Protein AF-A0ABD0L5C9-F1 (afdb_monomer_lite)

Sequence (330 aa):
MARDDFDLFWTTHLHTADSSSQSSDAMVLYWHSVKEETANYPWTRREATLRQHALAAVARDIMTQVRVATRKATLAVTVLQNVSPCSECAAELIKALNLAKEKKVKLEVSVAFVALHKIRRPSCVQRGHPCAGDVFLNESNDNALALRSLSEEGVKVMTFNPTLWQFFHTFVGMGLPSAFPNSFLSGKYSGAACQPRMVEDSLMANELRAILTGVQITSSSISPDPDTYTVEWRPPTLSKKKVSEYRVIYKKVTLKNKDSEDRLWRIHQTVSSTPFKLSVPGEMTSRRLEELERDSFYDLTVEALLGGGVVCSARKIFKTDDKGIKRSRT

Structure (mmCIF, N/CA/C/O backbone):
data_AF-A0ABD0L5C9-F1
#
_entry.id   AF-A0ABD0L5C9-F1
#
loop_
_atom_site.group_PDB
_atom_site.id
_atom_site.type_symbol
_atom_site.label_atom_id
_atom_site.label_alt_id
_atom_site.label_comp_id
_atom_site.label_asym_id
_atom_site.label_entity_id
_atom_site.label_seq_id
_atom_site.pdbx_PDB_ins_code
_atom_site.Cartn_x
_atom_site.Cartn_y
_atom_site.Cartn_z
_atom_site.occupancy
_atom_site.B_iso_or_equiv
_atom_site.auth_seq_id
_atom_site.auth_comp_id
_atom_site.auth_asym_id
_atom_site.auth_atom_id
_atom_site.pdbx_PDB_model_num
ATOM 1 N N . MET A 1 1 ? -10.079 -21.514 -5.444 1.00 37.38 1 MET A N 1
ATOM 2 C CA . MET A 1 1 ? -9.720 -22.447 -4.356 1.00 37.38 1 MET A CA 1
ATOM 3 C C . MET A 1 1 ? -9.902 -21.815 -2.978 1.00 37.38 1 MET A C 1
ATOM 5 O O . MET A 1 1 ? -10.919 -22.106 -2.378 1.00 37.38 1 MET A O 1
ATOM 9 N N . ALA A 1 2 ? -9.060 -20.893 -2.484 1.00 39.44 2 ALA A N 1
ATOM 10 C CA . ALA A 1 2 ? -9.279 -20.298 -1.145 1.00 39.44 2 ALA A CA 1
ATOM 11 C C . ALA A 1 2 ? -10.547 -19.415 -1.005 1.00 39.44 2 ALA A C 1
ATOM 13 O O . ALA A 1 2 ? -11.086 -19.301 0.095 1.00 39.44 2 ALA A O 1
ATOM 14 N N . ARG A 1 3 ? -11.016 -18.808 -2.109 1.00 40.88 3 ARG A N 1
ATOM 15 C CA . ARG A 1 3 ? -12.254 -18.002 -2.174 1.00 40.88 3 ARG A CA 1
ATOM 16 C C . ARG A 1 3 ? -13.501 -18.879 -1.987 1.00 40.88 3 ARG A C 1
ATOM 18 O O . ARG A 1 3 ? -14.346 -18.546 -1.172 1.00 40.88 3 ARG A O 1
ATOM 25 N N . ASP A 1 4 ? -13.526 -20.048 -2.627 1.00 41.53 4 ASP A N 1
ATOM 26 C CA . ASP A 1 4 ? -14.675 -20.966 -2.630 1.00 41.53 4 ASP A CA 1
ATOM 27 C C . ASP A 1 4 ? -14.930 -21.595 -1.248 1.00 41.53 4 ASP A C 1
ATOM 29 O O . ASP A 1 4 ? -16.073 -21.716 -0.821 1.00 41.53 4 ASP A O 1
ATOM 33 N N . ASP A 1 5 ? -13.871 -21.943 -0.506 1.00 43.69 5 ASP A N 1
ATOM 34 C CA . ASP A 1 5 ? -13.987 -22.483 0.860 1.00 43.69 5 ASP A CA 1
ATOM 35 C C . ASP A 1 5 ? -14.485 -21.435 1.871 1.00 43.69 5 ASP A C 1
ATOM 37 O O . ASP A 1 5 ? -15.218 -21.762 2.807 1.00 43.69 5 ASP A O 1
ATOM 41 N N . PHE A 1 6 ? -14.078 -20.174 1.696 1.00 46.12 6 PHE A N 1
ATOM 42 C CA . PHE A 1 6 ? -14.520 -19.071 2.547 1.00 46.12 6 PHE A CA 1
ATOM 43 C C . PHE A 1 6 ? -15.959 -18.669 2.223 1.00 46.12 6 PHE A C 1
ATOM 45 O O . PHE A 1 6 ? -16.760 -18.516 3.141 1.00 46.12 6 PHE A O 1
ATOM 52 N N . ASP A 1 7 ? -16.301 -18.581 0.935 1.00 46.47 7 ASP A N 1
ATOM 53 C CA . ASP A 1 7 ? -17.663 -18.319 0.470 1.00 46.47 7 ASP A CA 1
ATOM 54 C C . ASP A 1 7 ? -18.613 -19.439 0.930 1.00 46.47 7 ASP A C 1
ATOM 56 O O . ASP A 1 7 ? -19.716 -19.151 1.393 1.00 46.47 7 ASP A O 1
ATOM 60 N N . LEU A 1 8 ? -18.176 -20.706 0.922 1.00 44.16 8 LEU A N 1
ATOM 61 C CA . LEU A 1 8 ? -18.945 -21.830 1.464 1.00 44.16 8 LEU A CA 1
ATOM 62 C C . LEU A 1 8 ? -19.154 -21.713 2.980 1.00 44.16 8 LEU A C 1
ATOM 64 O O . LEU A 1 8 ? -20.285 -21.835 3.439 1.00 44.16 8 LEU A O 1
ATOM 68 N N . PHE A 1 9 ? -18.106 -21.454 3.774 1.00 44.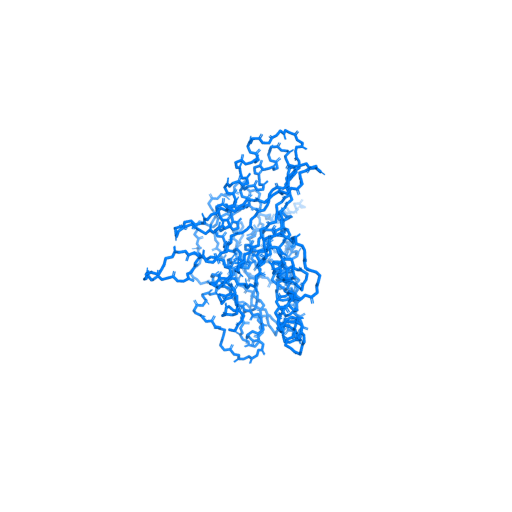44 9 PHE A N 1
ATOM 69 C CA . PHE A 1 9 ? -18.248 -21.250 5.225 1.00 44.44 9 PHE A CA 1
ATOM 70 C C . PHE A 1 9 ? -19.186 -20.073 5.536 1.00 44.44 9 PHE A C 1
ATOM 72 O O . PHE A 1 9 ? -20.069 -20.175 6.385 1.00 44.44 9 PHE A O 1
ATOM 79 N N . TRP A 1 10 ? -19.027 -18.971 4.806 1.00 46.22 10 TRP A N 1
ATOM 80 C CA . TRP A 1 10 ? -19.805 -17.752 4.981 1.00 46.22 10 TRP A CA 1
ATOM 81 C C . TRP A 1 10 ? -21.285 -17.948 4.629 1.00 46.22 10 TRP A C 1
ATOM 83 O O . TRP A 1 10 ? -22.165 -17.572 5.400 1.00 46.22 10 TRP A O 1
ATOM 93 N N . THR A 1 11 ? -21.577 -18.595 3.501 1.00 41.47 11 THR A N 1
ATOM 94 C CA . THR A 1 11 ? -22.956 -18.897 3.077 1.00 41.47 11 THR A CA 1
ATOM 95 C C . THR A 1 11 ? -23.655 -19.895 3.999 1.00 41.47 11 THR A C 1
ATOM 97 O O . THR A 1 11 ? -24.863 -19.791 4.189 1.00 41.47 11 THR A O 1
ATOM 100 N N . THR A 1 12 ? -22.916 -20.827 4.610 1.00 36.88 12 THR A N 1
ATOM 101 C CA . THR A 1 12 ? -23.498 -21.900 5.436 1.00 36.88 12 THR A CA 1
ATOM 102 C C . THR A 1 12 ? -23.611 -21.570 6.926 1.00 36.88 12 THR A C 1
ATOM 104 O O . THR A 1 12 ? -24.532 -22.058 7.569 1.00 36.88 12 THR A O 1
ATOM 107 N N . HIS A 1 13 ? -22.708 -20.765 7.497 1.00 34.81 13 HIS A N 1
ATOM 108 C CA . HIS A 1 13 ? -22.648 -20.537 8.954 1.00 34.81 13 HIS A CA 1
ATOM 109 C C . HIS A 1 13 ? -23.082 -19.124 9.373 1.00 34.81 13 HIS A C 1
ATOM 111 O O . HIS A 1 13 ? -23.268 -18.870 10.560 1.00 34.81 13 HIS A O 1
ATOM 117 N N . LEU A 1 14 ? -23.254 -18.198 8.421 1.00 40.50 14 LEU A N 1
ATOM 118 C CA . LEU A 1 14 ? -23.583 -16.794 8.701 1.00 40.50 14 LEU A CA 1
ATOM 119 C C . LEU A 1 14 ? -24.882 -16.288 8.065 1.00 40.50 14 LEU A C 1
ATOM 121 O O . LEU A 1 14 ? -25.116 -15.083 8.144 1.00 40.50 14 LEU A O 1
ATOM 125 N N . HIS A 1 15 ? -25.697 -17.182 7.477 1.00 33.88 15 HIS A N 1
ATOM 126 C CA . HIS A 1 15 ? -27.007 -16.940 6.844 1.00 33.88 15 HIS A CA 1
ATOM 127 C C . HIS A 1 15 ? -27.405 -15.456 6.739 1.00 33.88 15 HIS A C 1
ATOM 129 O O . HIS A 1 15 ? -27.913 -14.852 7.683 1.00 33.88 15 HIS A O 1
ATOM 135 N N . THR A 1 16 ? -27.216 -14.878 5.554 1.00 35.56 16 THR A N 1
ATOM 136 C CA . THR A 1 16 ? -27.989 -13.707 5.136 1.00 35.56 16 THR A CA 1
ATOM 137 C C . THR A 1 16 ? -29.170 -14.232 4.332 1.00 35.56 16 THR A C 1
ATOM 139 O O . THR A 1 16 ? -29.002 -14.944 3.342 1.00 35.56 16 THR A O 1
ATOM 142 N N . ALA A 1 17 ? -30.381 -13.972 4.814 1.00 31.28 17 ALA A N 1
ATOM 143 C CA . ALA A 1 17 ? -31.574 -14.132 4.003 1.00 31.28 17 ALA A CA 1
ATOM 144 C C . ALA A 1 17 ? -31.495 -13.104 2.865 1.00 31.28 17 ALA A C 1
ATOM 146 O O . ALA A 1 17 ? -31.531 -11.907 3.118 1.00 31.28 17 ALA A O 1
ATOM 147 N N . ASP A 1 18 ? -31.233 -13.550 1.643 1.00 32.25 18 ASP A N 1
ATOM 148 C CA . ASP A 1 18 ? -32.276 -13.595 0.620 1.00 32.25 18 ASP A CA 1
ATOM 149 C C . ASP A 1 18 ? -31.714 -14.135 -0.694 1.00 32.25 18 ASP A C 1
ATOM 151 O O . ASP A 1 18 ? -30.805 -13.598 -1.329 1.00 32.25 18 ASP A O 1
ATOM 155 N N . SER A 1 19 ? -32.310 -15.242 -1.114 1.00 41.81 19 SER A N 1
ATOM 156 C CA . SER A 1 19 ? -32.213 -15.778 -2.454 1.00 41.81 19 SER A CA 1
ATOM 157 C C . SER A 1 19 ? -32.994 -14.881 -3.412 1.00 41.81 19 SER A C 1
ATOM 159 O O . SER A 1 19 ? -34.209 -15.011 -3.522 1.00 41.81 19 SER A O 1
ATOM 161 N N . SER A 1 20 ? -32.318 -13.991 -4.135 1.00 32.84 20 SER A N 1
ATOM 162 C CA . SER A 1 20 ? -32.610 -13.747 -5.556 1.00 32.84 20 SER A CA 1
ATOM 163 C C . SER A 1 20 ? -31.652 -12.725 -6.173 1.00 32.84 20 SER A C 1
ATOM 165 O O . SER A 1 20 ? -31.544 -11.584 -5.749 1.00 32.84 20 SER A O 1
ATOM 167 N N . SER A 1 21 ? -31.006 -13.162 -7.256 1.00 35.22 21 SER A N 1
ATOM 168 C CA . SER A 1 21 ? -30.403 -12.351 -8.324 1.00 35.22 21 SER A CA 1
ATOM 169 C C . SER A 1 21 ? -29.282 -11.341 -7.992 1.00 35.22 21 SER A C 1
ATOM 171 O O . SER A 1 21 ? -29.515 -10.227 -7.550 1.00 35.22 21 SER A O 1
ATOM 173 N N . GLN A 1 22 ? -28.088 -11.712 -8.474 1.00 34.69 22 GLN A N 1
ATOM 174 C CA . GLN A 1 22 ? -27.035 -10.871 -9.071 1.00 34.69 22 GLN A CA 1
ATOM 175 C C . GLN A 1 22 ? -26.028 -10.105 -8.171 1.00 34.69 22 GLN A C 1
ATOM 177 O O . GLN A 1 22 ? -26.326 -9.153 -7.460 1.00 34.69 22 GLN A O 1
ATOM 182 N N . SER A 1 23 ? -24.762 -10.479 -8.413 1.00 33.22 23 SER A N 1
ATOM 183 C CA . SER A 1 23 ? -23.457 -9.925 -8.003 1.00 33.22 23 SER A CA 1
ATOM 184 C C . SER A 1 23 ? -22.941 -10.280 -6.596 1.00 33.22 23 SER A C 1
ATOM 186 O O . SER A 1 23 ? -23.399 -9.802 -5.566 1.00 33.22 23 SER A O 1
ATOM 188 N N . SER A 1 24 ? -21.926 -11.146 -6.583 1.00 35.78 24 SER A N 1
ATOM 189 C CA . SER A 1 24 ? -21.308 -11.815 -5.432 1.00 35.78 24 SER A CA 1
ATOM 190 C C . SER A 1 24 ? -20.102 -11.066 -4.838 1.00 35.78 24 SER A C 1
ATOM 192 O O . SER A 1 24 ? -19.141 -11.708 -4.415 1.00 35.78 24 SER A O 1
ATOM 194 N N . ASP A 1 25 ? -20.077 -9.731 -4.867 1.00 36.62 25 ASP A N 1
ATOM 195 C CA . ASP A 1 25 ? -18.808 -8.990 -4.719 1.00 36.62 25 ASP A CA 1
ATOM 196 C C . ASP A 1 25 ? -18.645 -8.126 -3.459 1.00 36.62 25 ASP A C 1
ATOM 198 O O . ASP A 1 25 ? -17.674 -7.380 -3.351 1.00 36.62 25 ASP A O 1
ATOM 202 N N . ALA A 1 26 ? -19.496 -8.260 -2.440 1.00 36.78 26 ALA A N 1
ATOM 203 C CA . ALA A 1 26 ? -19.261 -7.534 -1.191 1.00 36.78 26 ALA A CA 1
ATOM 204 C C . ALA A 1 26 ? -19.795 -8.252 0.049 1.00 36.78 26 ALA A C 1
ATOM 206 O O . ALA A 1 26 ? -20.871 -7.939 0.544 1.00 36.78 26 ALA A O 1
ATOM 207 N N . MET A 1 27 ? -18.998 -9.149 0.625 1.00 43.38 27 MET A N 1
ATOM 208 C CA . MET A 1 27 ? -19.151 -9.516 2.033 1.00 43.38 27 MET A CA 1
ATOM 209 C C . MET A 1 27 ? -17.784 -9.767 2.648 1.00 43.38 27 MET A C 1
ATOM 211 O O . MET A 1 27 ? -17.137 -10.717 2.235 1.00 43.38 27 MET A O 1
ATOM 215 N N . VAL A 1 28 ? -17.357 -8.920 3.598 1.00 44.88 28 VAL A N 1
ATOM 216 C CA . VAL A 1 28 ? -16.961 -9.327 4.967 1.00 44.88 28 VAL A CA 1
ATOM 217 C C . VAL A 1 28 ? -17.087 -8.143 5.911 1.00 44.88 28 VAL A C 1
ATOM 219 O O . VAL A 1 28 ? -16.934 -6.986 5.518 1.00 44.88 28 VAL A O 1
ATOM 222 N N . LEU A 1 29 ? -17.400 -8.468 7.164 1.00 54.47 29 LEU A N 1
ATOM 223 C CA . LEU A 1 29 ? -17.960 -7.536 8.097 1.00 54.47 29 LEU A CA 1
ATOM 224 C C . LEU A 1 29 ? -17.673 -7.859 9.569 1.00 54.47 29 LEU A C 1
ATOM 226 O O . LEU A 1 29 ? -18.553 -8.352 10.263 1.00 54.47 29 LEU A O 1
ATOM 230 N N . TYR A 1 30 ? -16.483 -7.535 10.076 1.00 53.16 30 TYR A N 1
ATOM 231 C CA . TYR A 1 30 ? -16.254 -7.497 11.526 1.00 53.16 30 TYR A CA 1
ATOM 232 C C . TYR A 1 30 ? -15.251 -6.408 11.889 1.00 53.16 30 TYR A C 1
ATOM 234 O O . TYR A 1 30 ? -14.125 -6.414 11.389 1.00 53.16 30 TYR A O 1
ATOM 242 N N . TRP A 1 31 ? -15.654 -5.497 12.777 1.00 51.22 31 TRP A N 1
ATOM 243 C CA . TRP A 1 31 ? -14.739 -4.599 13.472 1.00 51.22 31 TRP A CA 1
ATOM 244 C C . TRP A 1 31 ? -15.115 -4.503 14.954 1.00 51.22 31 TRP A C 1
ATOM 246 O O . TRP A 1 31 ? -16.290 -4.563 15.317 1.00 51.22 31 TRP A O 1
ATOM 256 N N . HIS A 1 32 ? -14.115 -4.387 15.822 1.00 46.59 32 HIS A N 1
ATOM 257 C CA . HIS A 1 32 ? -14.316 -4.046 17.232 1.00 46.59 32 HIS A CA 1
ATOM 258 C C . HIS A 1 32 ? -13.703 -2.683 17.509 1.00 46.59 32 HIS A C 1
ATOM 260 O O . HIS A 1 32 ? -12.728 -2.328 16.865 1.00 46.59 32 HIS A O 1
ATOM 266 N N . SER A 1 33 ? -14.227 -1.935 18.473 1.00 40.94 33 SER A N 1
ATOM 267 C CA . SER A 1 33 ? -13.503 -0.823 19.090 1.00 40.94 33 SER A CA 1
ATOM 268 C C . SER A 1 33 ? -13.475 -1.088 20.583 1.00 40.94 33 SER A C 1
ATOM 270 O O . SER A 1 33 ? -14.513 -0.989 21.235 1.00 40.94 33 SER A O 1
ATOM 272 N N . VAL A 1 34 ? -12.319 -1.460 21.132 1.00 43.72 34 VAL A N 1
ATOM 273 C CA . VAL A 1 34 ? -12.190 -1.551 22.590 1.00 43.72 34 VAL A CA 1
ATOM 274 C C . VAL A 1 34 ? -12.091 -0.130 23.121 1.00 43.72 34 VAL A C 1
ATOM 276 O O . VAL A 1 34 ? -11.178 0.614 22.755 1.00 43.72 34 VAL A O 1
ATOM 279 N N . LYS A 1 35 ? -13.052 0.231 23.968 1.00 44.16 35 LYS A N 1
ATOM 280 C CA . LYS A 1 35 ? -12.966 1.361 24.882 1.00 44.16 35 LYS A CA 1
ATOM 281 C C . LYS A 1 35 ? -12.870 0.736 26.276 1.00 44.16 35 LYS A C 1
ATOM 283 O O . LYS A 1 35 ? -13.792 0.033 26.668 1.00 44.16 35 LYS A O 1
ATOM 288 N N . GLU A 1 36 ? -11.750 0.975 26.954 1.00 39.81 36 GLU A N 1
ATOM 289 C CA . GLU A 1 36 ? -11.445 0.545 28.333 1.00 39.81 36 GLU A CA 1
ATOM 290 C C . GLU A 1 36 ? -11.205 -0.956 28.599 1.00 39.81 36 GLU A C 1
ATOM 292 O O . GLU A 1 36 ? -11.800 -1.846 27.998 1.00 39.81 36 GLU A O 1
ATOM 297 N N . GLU A 1 37 ? -10.311 -1.206 29.565 1.00 39.47 37 GLU A N 1
ATOM 298 C CA . GLU A 1 37 ? -9.825 -2.507 30.062 1.00 39.47 37 GLU A CA 1
ATOM 299 C C . GLU A 1 37 ? -10.902 -3.371 30.761 1.00 39.47 37 GLU A C 1
ATOM 301 O O . GLU A 1 37 ? -10.593 -4.447 31.265 1.00 39.47 37 GLU A O 1
ATOM 306 N N . THR A 1 38 ? -12.166 -2.936 30.801 1.00 36.81 38 THR A N 1
ATOM 307 C CA . THR A 1 38 ? -13.230 -3.545 31.626 1.00 36.81 38 THR A CA 1
ATOM 308 C C . THR A 1 38 ? -14.479 -3.995 30.855 1.00 36.81 38 THR A C 1
ATOM 310 O O . THR A 1 38 ? -15.406 -4.540 31.456 1.00 36.81 38 THR A O 1
ATOM 313 N N . ALA A 1 39 ? -14.544 -3.816 29.531 1.00 38.00 39 ALA A N 1
ATOM 314 C CA . ALA A 1 39 ? -15.713 -4.223 28.747 1.00 38.00 39 ALA A CA 1
ATOM 315 C C . ALA A 1 39 ? -15.693 -5.733 28.433 1.00 38.00 39 ALA A C 1
ATOM 317 O O . ALA A 1 39 ? -14.951 -6.194 27.568 1.00 38.00 39 ALA A O 1
ATOM 318 N N . ASN A 1 40 ? -16.559 -6.496 29.109 1.00 36.56 40 ASN A N 1
ATOM 319 C CA . ASN A 1 40 ? -16.567 -7.961 29.040 1.00 36.56 40 ASN A CA 1
ATOM 320 C C . ASN A 1 40 ? -16.962 -8.568 27.678 1.00 36.56 40 ASN A C 1
ATOM 322 O O . ASN A 1 40 ? -16.650 -9.733 27.484 1.00 36.56 40 ASN A O 1
ATOM 326 N N . TYR A 1 41 ? -17.552 -7.832 26.720 1.00 41.44 41 TYR A N 1
ATOM 327 C CA . TYR A 1 41 ? -17.699 -8.274 25.312 1.00 41.44 41 TYR A CA 1
ATOM 328 C C . TYR A 1 41 ? -17.845 -7.071 24.331 1.00 41.44 41 TYR A C 1
ATOM 330 O O . TYR A 1 41 ? -18.913 -6.464 24.290 1.00 41.44 41 TYR A O 1
ATOM 338 N N . PRO A 1 42 ? -16.815 -6.707 23.524 1.00 46.06 42 PRO A N 1
ATOM 339 C CA . PRO A 1 42 ? -16.720 -5.392 22.849 1.00 46.06 42 PRO A CA 1
ATOM 340 C C . PRO A 1 42 ? -16.992 -5.351 21.317 1.00 46.06 42 PRO A C 1
ATOM 342 O O . PRO A 1 42 ? -16.385 -4.547 20.603 1.00 46.06 42 PRO A O 1
ATOM 345 N N . TRP A 1 43 ? -17.853 -6.205 20.755 1.00 46.66 43 TRP A N 1
ATOM 346 C CA . TRP A 1 43 ? -17.959 -6.377 19.288 1.00 46.66 43 TRP A CA 1
ATOM 347 C C . TRP A 1 43 ? -19.235 -5.751 18.706 1.00 46.66 43 TRP A C 1
ATOM 349 O O . TRP A 1 43 ? -20.319 -5.961 19.241 1.00 46.66 43 TRP A O 1
ATOM 359 N N . THR A 1 44 ? -19.136 -5.022 17.583 1.00 47.75 44 THR A N 1
ATOM 360 C CA . THR A 1 44 ? -20.307 -4.480 16.859 1.00 47.75 44 THR A CA 1
ATOM 361 C C . THR A 1 44 ? -20.350 -5.028 15.427 1.00 47.75 44 THR A C 1
ATOM 363 O O . THR A 1 44 ? -19.425 -4.811 14.647 1.00 47.75 44 THR A O 1
ATOM 366 N N . ARG A 1 45 ? -21.433 -5.726 15.054 1.00 49.25 45 ARG A N 1
ATOM 367 C CA . ARG A 1 45 ? -21.708 -6.154 13.666 1.00 49.25 45 ARG A CA 1
ATOM 368 C C . ARG A 1 45 ? -22.498 -5.047 12.949 1.00 49.25 45 ARG A C 1
ATOM 370 O O . ARG A 1 45 ? -23.520 -4.596 13.451 1.00 49.25 45 ARG A O 1
ATOM 377 N N . ARG A 1 46 ? -22.025 -4.595 11.787 1.00 53.00 46 ARG A N 1
ATOM 378 C CA . ARG A 1 46 ? -22.606 -3.523 10.947 1.00 53.00 46 ARG A CA 1
ATOM 379 C C . ARG A 1 46 ? -22.596 -3.878 9.464 1.00 53.00 46 ARG A C 1
ATOM 381 O O . ARG A 1 46 ? -21.534 -3.769 8.879 1.00 53.00 46 ARG A O 1
ATOM 388 N N . GLU A 1 47 ? -23.714 -4.274 8.862 1.00 50.12 47 GLU A N 1
ATOM 389 C CA . GLU A 1 47 ? -23.749 -4.698 7.450 1.00 50.12 47 GLU A CA 1
ATOM 390 C C . GLU A 1 47 ? -23.420 -3.556 6.476 1.00 50.12 47 GLU A C 1
ATOM 392 O O . GLU A 1 47 ? -23.888 -2.427 6.625 1.00 50.12 47 GLU A O 1
ATOM 397 N N . ALA A 1 48 ? -22.560 -3.838 5.495 1.00 51.22 48 ALA A N 1
ATOM 398 C CA . ALA A 1 48 ? -22.197 -2.891 4.457 1.00 51.22 48 ALA A CA 1
ATOM 399 C C . ALA A 1 48 ? -23.298 -2.907 3.397 1.00 51.22 48 ALA A C 1
ATOM 401 O O . ALA A 1 48 ? -23.730 -3.969 2.956 1.00 51.22 48 ALA A O 1
ATOM 402 N N . THR A 1 49 ? -23.763 -1.730 2.988 1.00 54.44 49 THR A N 1
ATOM 403 C CA . THR A 1 49 ? -24.718 -1.642 1.878 1.00 54.44 49 THR A CA 1
ATOM 404 C C . THR A 1 49 ? -24.028 -2.019 0.568 1.00 54.44 49 THR A C 1
ATOM 406 O O . THR A 1 49 ? -22.844 -1.736 0.395 1.00 54.44 49 THR A O 1
ATOM 409 N N . LEU A 1 50 ? -24.777 -2.569 -0.395 1.00 53.19 50 LEU A N 1
ATOM 410 C CA . LEU A 1 50 ? -24.284 -2.955 -1.733 1.00 53.19 50 LEU A CA 1
ATOM 411 C C . LEU A 1 50 ? -23.505 -1.846 -2.472 1.00 53.19 50 LEU A C 1
ATOM 413 O O . LEU A 1 50 ? -22.776 -2.123 -3.417 1.00 53.19 50 LEU A O 1
ATOM 417 N N . ARG A 1 51 ? -23.659 -0.580 -2.063 1.00 54.19 51 ARG A N 1
ATOM 418 C CA . ARG A 1 51 ? -23.017 0.589 -2.684 1.00 54.19 51 ARG A CA 1
ATOM 419 C C . ARG A 1 51 ? -21.740 1.053 -1.982 1.00 54.19 51 ARG A C 1
ATOM 421 O O . ARG A 1 51 ? -21.162 2.051 -2.405 1.00 54.19 51 ARG A O 1
ATOM 428 N N . GLN A 1 52 ? -21.330 0.426 -0.880 1.00 66.06 52 GLN A N 1
ATOM 429 C CA . GLN A 1 52 ? -20.212 0.900 -0.064 1.00 66.06 52 GLN A CA 1
ATOM 430 C C . GLN A 1 52 ? -19.326 -0.261 0.378 1.00 66.06 52 GLN A C 1
ATOM 432 O O . GLN A 1 52 ? -19.785 -1.205 1.012 1.00 66.06 52 GLN A O 1
ATOM 437 N N . HIS A 1 53 ? -18.024 -0.156 0.107 1.00 77.88 53 HIS A N 1
ATOM 438 C CA . HIS A 1 53 ? -17.049 -1.112 0.622 1.00 77.88 53 HIS A CA 1
ATOM 439 C C . HIS A 1 53 ? -17.037 -1.110 2.161 1.00 77.88 53 HIS A C 1
ATOM 441 O O . HIS A 1 53 ? -17.066 -0.051 2.797 1.00 77.88 53 HIS A O 1
ATOM 447 N N . ALA A 1 54 ? -16.939 -2.298 2.764 1.00 77.75 54 ALA A N 1
ATOM 448 C CA . ALA A 1 54 ? -17.052 -2.473 4.212 1.00 77.75 54 ALA A CA 1
ATOM 449 C C . ALA A 1 54 ? -16.018 -1.656 5.001 1.00 77.75 54 ALA A C 1
ATOM 451 O O . ALA A 1 54 ? -16.374 -0.968 5.957 1.00 77.75 54 ALA A O 1
ATOM 452 N N . LEU A 1 55 ? -14.751 -1.640 4.572 1.00 83.62 55 LEU A N 1
ATOM 453 C CA . LEU A 1 55 ? -13.713 -0.881 5.276 1.00 83.62 55 LEU A CA 1
ATOM 454 C C . LEU A 1 55 ? -13.963 0.635 5.247 1.00 83.62 55 LEU A C 1
ATOM 456 O O . LEU A 1 55 ? -13.687 1.315 6.231 1.00 83.62 55 LEU A O 1
ATOM 460 N N . ALA A 1 56 ? -14.529 1.171 4.164 1.00 85.31 56 ALA A N 1
ATOM 461 C CA . ALA A 1 56 ? -14.895 2.585 4.094 1.00 85.31 56 ALA A CA 1
ATOM 462 C C . ALA A 1 56 ? -16.061 2.931 5.043 1.00 85.31 56 ALA A C 1
ATOM 464 O O . ALA A 1 56 ? -16.161 4.056 5.536 1.00 85.31 56 ALA A O 1
ATOM 465 N N . ALA A 1 57 ? -16.960 1.981 5.322 1.00 81.81 57 ALA A N 1
ATOM 466 C CA . ALA A 1 57 ? -17.959 2.133 6.380 1.00 81.81 57 ALA A CA 1
ATOM 467 C C . ALA A 1 57 ? -17.307 2.112 7.771 1.00 81.81 57 ALA A C 1
ATOM 469 O O . ALA A 1 57 ? -17.527 3.036 8.551 1.00 81.81 57 ALA A O 1
ATOM 470 N N . VAL A 1 58 ? -16.416 1.149 8.033 1.00 82.75 58 VAL A N 1
ATOM 471 C CA . VAL A 1 58 ? -15.654 1.074 9.293 1.00 82.75 58 VAL A CA 1
ATOM 472 C C . VAL A 1 58 ? -14.867 2.361 9.546 1.00 82.75 58 VAL A C 1
ATOM 474 O O . VAL A 1 58 ? -14.921 2.909 10.640 1.00 82.75 58 VAL A O 1
ATOM 477 N N . ALA A 1 59 ? -14.188 2.905 8.535 1.00 87.25 59 ALA A N 1
ATOM 478 C CA . ALA A 1 59 ? -13.455 4.162 8.655 1.00 87.25 59 ALA A CA 1
ATOM 479 C C . ALA A 1 59 ? -14.357 5.332 9.093 1.00 87.25 59 ALA A C 1
ATOM 481 O O . ALA A 1 59 ? -13.963 6.139 9.937 1.00 87.25 59 ALA A O 1
ATOM 482 N N . ARG A 1 60 ? -15.588 5.413 8.570 1.00 85.88 60 ARG A N 1
ATOM 483 C CA . ARG A 1 60 ? -16.575 6.432 8.968 1.00 85.88 60 ARG A CA 1
ATOM 484 C C . ARG A 1 60 ? -17.077 6.245 10.395 1.00 85.88 60 ARG A C 1
ATOM 486 O O . ARG A 1 60 ? -17.243 7.237 11.113 1.00 85.88 60 ARG A O 1
ATOM 493 N N . ASP A 1 61 ? -17.249 5.006 10.829 1.00 82.44 61 ASP A N 1
ATOM 494 C CA . ASP A 1 61 ? -17.609 4.714 12.213 1.00 82.44 61 ASP A CA 1
ATOM 495 C C . ASP A 1 61 ? -16.463 5.068 13.169 1.00 82.44 61 ASP A C 1
ATOM 497 O O . ASP A 1 61 ? -16.696 5.755 14.164 1.00 82.44 61 ASP A O 1
ATOM 501 N N . ILE A 1 62 ? -15.216 4.714 12.833 1.00 86.00 62 ILE A N 1
ATOM 502 C CA . ILE A 1 62 ? -14.022 5.132 13.586 1.00 86.00 62 ILE A CA 1
ATOM 503 C C . ILE A 1 62 ? -13.972 6.657 13.681 1.00 86.00 62 ILE A C 1
ATOM 505 O O . ILE A 1 62 ? -13.793 7.189 14.772 1.00 86.00 62 ILE A O 1
ATOM 509 N N . MET A 1 63 ? -14.184 7.378 12.573 1.00 88.62 63 MET A N 1
ATOM 510 C CA . MET A 1 63 ? -14.240 8.845 12.597 1.00 88.62 63 MET A CA 1
ATOM 511 C C . MET A 1 63 ? -15.300 9.360 13.573 1.00 88.62 63 MET A C 1
ATOM 513 O O . MET A 1 63 ? -15.051 10.319 14.301 1.00 88.62 63 MET A O 1
ATOM 517 N N . THR A 1 64 ? -16.469 8.725 13.619 1.00 86.50 64 THR A N 1
ATOM 518 C CA . THR A 1 64 ? -17.538 9.090 14.556 1.00 86.50 64 THR A CA 1
ATOM 519 C C . THR A 1 64 ? -17.120 8.833 16.003 1.00 86.50 64 THR A C 1
ATOM 521 O O . THR A 1 64 ? -17.257 9.731 16.832 1.00 86.50 64 THR A O 1
ATOM 524 N N . GLN A 1 65 ? -16.524 7.672 16.295 1.00 83.12 65 GLN A N 1
ATOM 525 C CA . GLN A 1 65 ? -16.008 7.335 17.627 1.00 83.12 65 GLN A CA 1
ATOM 526 C C . GLN A 1 65 ? -14.906 8.298 18.079 1.00 83.12 65 GLN A C 1
ATOM 528 O O . GLN A 1 65 ? -14.926 8.782 19.206 1.00 83.12 65 GLN A O 1
ATOM 533 N N . VAL A 1 66 ? -13.983 8.653 17.185 1.00 84.62 66 VAL A N 1
ATOM 534 C CA . VAL A 1 66 ? -12.920 9.629 17.451 1.00 84.62 66 VAL A CA 1
ATOM 535 C C . VAL A 1 66 ? -13.489 11.020 17.749 1.00 84.62 66 VAL A C 1
ATOM 537 O O . VAL A 1 66 ? -12.962 11.715 18.614 1.00 84.62 66 VAL A O 1
ATOM 540 N N . ARG A 1 67 ? -14.570 11.443 17.074 1.00 88.00 67 ARG A N 1
ATOM 541 C CA . ARG A 1 67 ? -15.208 12.751 17.329 1.00 88.00 67 ARG A CA 1
ATOM 542 C C . ARG A 1 67 ? -15.818 12.851 18.722 1.00 88.00 67 ARG A C 1
ATOM 544 O O . ARG A 1 67 ? -15.765 13.929 19.307 1.00 88.00 67 ARG A O 1
ATOM 551 N N . VAL A 1 68 ? -16.406 11.762 19.216 1.00 83.81 68 VAL A N 1
ATOM 552 C CA . VAL A 1 68 ? -17.070 11.717 20.531 1.00 83.81 68 VAL A CA 1
ATOM 553 C C . VAL A 1 68 ? -16.138 11.257 21.655 1.00 83.81 68 VAL A C 1
ATOM 555 O O . VAL A 1 68 ? -16.492 11.347 22.830 1.00 83.81 68 VAL A O 1
ATOM 558 N N . ALA A 1 69 ? -14.948 10.755 21.321 1.00 79.31 69 ALA A N 1
ATOM 559 C CA . ALA A 1 69 ? -13.945 10.362 22.296 1.00 79.31 69 ALA A CA 1
ATOM 560 C C . ALA A 1 69 ? -13.386 11.582 23.044 1.00 79.31 69 ALA A C 1
ATOM 562 O O . ALA A 1 69 ? -13.134 12.647 22.477 1.00 79.31 69 ALA A O 1
ATOM 563 N N . THR A 1 70 ? -13.158 11.413 24.344 1.00 75.50 70 THR A N 1
ATOM 564 C CA . THR A 1 70 ? -12.488 12.413 25.174 1.00 75.50 70 THR A CA 1
ATOM 565 C C . THR A 1 70 ? -10.991 12.454 24.853 1.00 75.50 70 THR A C 1
ATOM 567 O O . THR A 1 70 ? -10.396 11.472 24.398 1.00 75.50 70 THR A O 1
ATOM 570 N N . ARG A 1 71 ? -10.347 13.608 25.089 1.00 68.75 71 ARG A N 1
ATOM 571 C CA . ARG A 1 71 ? -8.888 13.741 24.932 1.00 68.75 71 ARG A CA 1
ATOM 572 C C . ARG A 1 71 ? -8.189 12.680 25.793 1.00 68.75 71 ARG A C 1
ATOM 574 O O . ARG A 1 71 ? -8.528 12.555 26.965 1.00 68.75 71 ARG A O 1
ATOM 581 N N . LYS A 1 72 ? -7.185 11.992 25.229 1.00 70.81 72 LYS A N 1
ATOM 582 C CA . LYS A 1 72 ? -6.434 10.864 25.830 1.00 70.81 72 LYS A CA 1
ATOM 583 C C . LYS A 1 72 ? -7.138 9.497 25.836 1.00 70.81 72 LYS A C 1
ATOM 585 O O . LYS A 1 72 ? -6.580 8.558 26.395 1.00 70.81 72 LYS A O 1
ATOM 590 N N . ALA A 1 73 ? -8.305 9.347 25.208 1.00 76.50 73 ALA A N 1
ATOM 591 C CA . ALA A 1 73 ? -8.879 8.019 24.999 1.00 76.50 73 ALA A CA 1
ATOM 592 C C . ALA A 1 73 ? -7.969 7.156 24.104 1.00 76.50 73 ALA A C 1
ATOM 594 O O . ALA A 1 73 ? -7.361 7.663 23.154 1.00 76.50 73 ALA A O 1
ATOM 595 N N . THR A 1 74 ? -7.921 5.855 24.394 1.00 81.81 74 THR A N 1
ATOM 596 C CA . THR A 1 74 ? -7.323 4.843 23.518 1.00 81.81 74 THR A CA 1
ATOM 597 C C . THR A 1 74 ? -8.437 4.038 22.864 1.00 81.81 74 THR A C 1
ATOM 599 O O . THR A 1 74 ? -9.336 3.560 23.552 1.00 81.81 74 THR A O 1
ATOM 602 N N . LEU A 1 75 ? -8.387 3.912 21.541 1.00 82.00 75 LEU A N 1
ATOM 603 C CA . LEU A 1 75 ? -9.304 3.120 20.732 1.00 82.00 75 LEU A CA 1
ATOM 604 C C . LEU A 1 75 ? -8.497 2.044 20.013 1.00 82.00 75 LEU A C 1
ATOM 606 O O . LEU A 1 75 ? -7.619 2.370 19.217 1.00 82.00 75 LEU A O 1
ATOM 610 N N . ALA A 1 76 ? -8.805 0.776 20.272 1.00 82.75 76 ALA A N 1
ATOM 611 C CA . ALA A 1 76 ? -8.187 -0.347 19.572 1.00 82.75 76 ALA A CA 1
ATOM 612 C C . ALA A 1 76 ? -9.198 -1.010 18.636 1.00 82.75 76 ALA A C 1
ATOM 614 O O . ALA A 1 76 ? -10.253 -1.464 19.087 1.00 82.75 76 ALA A O 1
ATOM 615 N N . VAL A 1 77 ? -8.866 -1.065 17.346 1.00 82.69 77 VAL A N 1
ATOM 616 C CA . VAL A 1 77 ? -9.729 -1.562 16.279 1.00 82.69 77 VAL A CA 1
ATOM 617 C C . VAL A 1 77 ? -9.066 -2.679 15.496 1.00 82.69 77 VAL A C 1
ATOM 619 O O . VAL A 1 77 ? -8.043 -2.453 14.864 1.00 82.69 77 VAL A O 1
ATOM 622 N N . THR A 1 78 ? -9.676 -3.864 15.455 1.00 82.69 78 THR A N 1
ATOM 623 C CA . THR A 1 78 ? -9.291 -4.916 14.497 1.00 82.69 78 THR A CA 1
ATOM 624 C C . THR A 1 78 ? -10.405 -5.134 13.498 1.00 82.69 78 THR A C 1
ATOM 626 O O . THR A 1 78 ? -11.547 -5.368 13.889 1.00 82.69 78 THR A O 1
ATOM 629 N N . VAL A 1 79 ? -10.055 -5.089 12.217 1.00 83.19 79 VAL A N 1
ATOM 630 C CA . VAL A 1 79 ? -10.937 -5.366 11.087 1.00 83.19 79 VAL A CA 1
ATOM 631 C C . VAL A 1 79 ? -10.540 -6.696 10.467 1.00 83.19 79 VAL A C 1
ATOM 633 O O . VAL A 1 79 ? -9.379 -6.883 10.104 1.00 83.19 79 VAL A O 1
ATOM 636 N N . LEU A 1 80 ? -11.499 -7.604 10.317 1.00 82.25 80 LEU A N 1
ATOM 637 C CA . LEU A 1 80 ? -11.319 -8.865 9.597 1.00 82.25 80 LEU A CA 1
ATOM 638 C C . LEU A 1 80 ? -12.106 -8.785 8.288 1.00 82.25 80 LEU A C 1
ATOM 640 O O . LEU A 1 80 ? -13.291 -8.460 8.325 1.00 82.25 80 LEU A O 1
ATOM 644 N N . GLN A 1 81 ? -11.469 -9.056 7.145 1.00 78.75 81 GLN A N 1
ATOM 645 C CA . GLN A 1 81 ? -12.120 -9.012 5.829 1.00 78.75 81 GLN A CA 1
ATOM 646 C C . GLN A 1 81 ? -11.650 -10.113 4.860 1.00 78.75 81 GLN A C 1
ATOM 648 O O . GLN A 1 81 ? -10.608 -10.720 5.066 1.00 78.75 81 GLN A O 1
ATOM 653 N N . ASN A 1 82 ? -12.412 -10.414 3.801 1.00 75.62 82 ASN A N 1
ATOM 654 C CA . ASN A 1 82 ? -12.028 -11.458 2.832 1.00 75.62 82 ASN A CA 1
ATOM 655 C C . ASN A 1 82 ? -10.860 -10.964 1.980 1.00 75.62 82 ASN A C 1
ATOM 657 O O . ASN A 1 82 ? -9.830 -11.623 1.872 1.00 75.62 82 ASN A O 1
ATOM 661 N N . VAL A 1 83 ? -10.978 -9.752 1.447 1.00 83.25 83 VAL A N 1
ATOM 662 C CA . VAL A 1 83 ? -9.975 -9.167 0.561 1.00 83.25 83 VAL A CA 1
ATOM 663 C C . VAL A 1 83 ? -9.313 -7.947 1.192 1.00 83.25 83 VAL A C 1
ATOM 665 O O . VAL A 1 83 ? -9.918 -7.252 2.005 1.00 83.25 83 VAL A O 1
ATOM 668 N N . SER A 1 84 ? -8.060 -7.687 0.830 1.00 87.94 84 SER A N 1
ATOM 669 C CA . SER A 1 84 ? -7.323 -6.517 1.299 1.00 87.94 84 SER A CA 1
ATOM 670 C C . SER A 1 84 ? -8.020 -5.203 0.906 1.00 87.94 84 SER A C 1
ATOM 672 O O . SER A 1 84 ? -8.707 -5.164 -0.114 1.00 87.94 84 SER A O 1
ATOM 674 N N . PRO A 1 85 ? -7.819 -4.107 1.660 1.00 89.31 85 PRO A N 1
ATOM 675 C CA . PRO A 1 85 ? -8.332 -2.789 1.289 1.00 89.31 85 PRO A CA 1
ATOM 676 C C . PRO A 1 85 ? -7.946 -2.403 -0.144 1.00 89.31 85 PRO A C 1
ATOM 678 O O . PRO A 1 85 ? -6.783 -2.559 -0.521 1.00 89.31 85 PRO A O 1
ATOM 681 N N . CYS A 1 86 ? -8.888 -1.854 -0.914 1.00 87.31 86 CYS A N 1
ATOM 682 C CA . CYS A 1 86 ? -8.543 -1.114 -2.129 1.00 87.31 86 CYS A CA 1
ATOM 683 C C . CYS A 1 86 ? -8.007 0.288 -1.785 1.00 87.31 86 CYS A C 1
ATOM 685 O O . CYS A 1 86 ? -8.114 0.744 -0.639 1.00 87.31 86 CYS A O 1
ATOM 687 N N . SER A 1 87 ? -7.472 0.991 -2.784 1.00 85.75 87 SER A N 1
ATOM 688 C CA . SER A 1 87 ? -6.926 2.347 -2.633 1.00 85.75 87 SER A CA 1
ATOM 689 C C . SER A 1 87 ? -7.908 3.354 -2.028 1.00 85.75 87 SER A C 1
ATOM 691 O O . SER A 1 87 ? -7.543 4.100 -1.118 1.00 85.75 87 SER A O 1
ATOM 693 N N . GLU A 1 88 ? -9.173 3.329 -2.445 1.00 87.19 88 GLU A N 1
ATOM 694 C CA . GLU A 1 88 ? -10.215 4.212 -1.909 1.00 87.19 88 GLU A CA 1
ATOM 695 C C . GLU A 1 88 ? -10.525 3.916 -0.435 1.00 87.19 88 GLU A C 1
ATOM 697 O O . GLU A 1 88 ? -10.621 4.827 0.388 1.00 87.19 88 GLU A O 1
ATOM 702 N N . CYS A 1 89 ? -10.622 2.632 -0.071 1.00 89.12 89 CYS A N 1
ATOM 703 C CA . CYS A 1 89 ? -10.868 2.223 1.313 1.00 89.12 89 CYS A CA 1
ATOM 704 C C . CYS A 1 89 ? -9.713 2.608 2.236 1.00 89.12 89 CYS A C 1
ATOM 706 O O . CYS A 1 89 ? -9.937 3.043 3.366 1.00 89.12 89 CYS A O 1
ATOM 708 N N . ALA A 1 90 ? -8.478 2.442 1.760 1.00 91.69 90 ALA A N 1
ATOM 709 C CA . ALA A 1 90 ? -7.293 2.854 2.493 1.00 91.69 90 ALA A CA 1
ATOM 710 C C . ALA A 1 90 ? -7.284 4.370 2.720 1.00 91.69 90 ALA A C 1
ATOM 712 O O . ALA A 1 90 ? -7.052 4.812 3.842 1.00 91.69 90 ALA A O 1
ATOM 713 N N . ALA A 1 91 ? -7.606 5.164 1.692 1.00 89.81 91 ALA A N 1
ATOM 714 C CA . ALA A 1 91 ? -7.682 6.617 1.807 1.00 89.81 91 ALA A CA 1
ATOM 715 C C . ALA A 1 91 ? -8.709 7.067 2.862 1.00 89.81 91 ALA A C 1
ATOM 717 O O . ALA A 1 91 ? -8.419 7.964 3.654 1.00 89.81 91 ALA A O 1
ATOM 718 N N . GLU A 1 92 ? -9.883 6.431 2.923 1.00 91.56 92 GLU A N 1
ATOM 719 C CA . GLU A 1 92 ? -10.877 6.707 3.970 1.00 91.56 92 GLU A CA 1
ATOM 720 C C . GLU A 1 92 ? -10.374 6.347 5.373 1.00 91.56 92 GLU A C 1
ATOM 722 O O . GLU A 1 92 ? -10.532 7.132 6.309 1.00 91.56 92 GLU A O 1
ATOM 727 N N . LEU A 1 93 ? -9.717 5.196 5.536 1.00 93.75 93 LEU A N 1
ATOM 728 C CA . LEU A 1 93 ? -9.151 4.810 6.830 1.00 93.75 93 LEU A CA 1
ATOM 729 C C . LEU A 1 93 ? -8.044 5.779 7.279 1.00 93.75 93 LEU A C 1
ATOM 731 O O . LEU A 1 93 ? -7.996 6.156 8.449 1.00 93.75 93 LEU A O 1
ATOM 735 N N . ILE A 1 94 ? -7.212 6.263 6.354 1.00 94.69 94 ILE A N 1
ATOM 736 C CA . ILE A 1 94 ? -6.184 7.277 6.635 1.00 94.69 94 ILE A CA 1
ATOM 737 C C . ILE A 1 94 ? -6.814 8.593 7.116 1.00 94.69 94 ILE A C 1
ATOM 739 O O . ILE A 1 94 ? -6.295 9.213 8.046 1.00 94.69 94 ILE A O 1
ATOM 743 N N . LYS A 1 95 ? -7.968 9.009 6.571 1.00 94.62 95 LYS A N 1
ATOM 744 C CA . LYS A 1 95 ? -8.706 10.174 7.102 1.00 94.62 95 LYS A CA 1
ATOM 745 C C . LYS A 1 95 ? -9.091 9.974 8.570 1.00 94.62 95 LYS A C 1
ATOM 747 O O . LYS A 1 95 ? -8.946 10.903 9.364 1.00 94.62 95 LYS A O 1
ATOM 752 N N . ALA A 1 96 ? -9.528 8.769 8.943 1.00 92.38 96 ALA A N 1
ATOM 753 C CA . ALA A 1 96 ? -9.860 8.440 10.327 1.00 92.38 96 ALA A CA 1
ATOM 754 C C . ALA A 1 96 ? -8.636 8.503 11.258 1.00 92.38 96 ALA A C 1
ATOM 756 O O . ALA A 1 96 ? -8.723 9.075 12.347 1.00 92.38 96 ALA A O 1
ATOM 757 N N . LEU A 1 97 ? -7.486 7.986 10.810 1.00 94.69 97 LEU A N 1
ATOM 758 C CA . LEU A 1 97 ? -6.216 8.065 11.543 1.00 94.69 97 LEU A CA 1
ATOM 759 C C . LEU A 1 97 ? -5.771 9.518 11.749 1.00 94.69 97 LEU A C 1
ATOM 761 O O . LEU A 1 97 ? -5.411 9.906 12.861 1.00 94.69 97 LEU A O 1
ATOM 765 N N . ASN A 1 98 ? -5.847 10.344 10.704 1.00 94.75 98 ASN A N 1
ATOM 766 C CA . ASN A 1 98 ? -5.479 11.759 10.777 1.00 94.75 98 ASN A CA 1
ATOM 767 C C . ASN A 1 98 ? -6.371 12.536 11.749 1.00 94.75 98 ASN A C 1
ATOM 769 O O . ASN A 1 98 ? -5.865 13.310 12.562 1.00 94.75 98 ASN A O 1
ATOM 773 N N . LEU A 1 99 ? -7.679 12.272 11.736 1.00 94.00 99 LEU A N 1
ATOM 774 C CA . LEU A 1 99 ? -8.607 12.862 12.698 1.00 94.00 99 LEU A CA 1
ATOM 775 C C . LEU A 1 99 ? -8.275 12.449 14.142 1.00 94.00 99 LEU A C 1
ATOM 777 O O . LEU A 1 99 ? -8.347 13.275 15.052 1.00 94.00 99 LEU A O 1
ATOM 781 N N . ALA A 1 100 ? -7.884 11.190 14.371 1.00 91.31 100 ALA A N 1
ATOM 782 C CA . ALA A 1 100 ? -7.476 10.721 15.696 1.00 91.31 100 ALA A CA 1
ATOM 783 C C . ALA A 1 100 ? -6.215 11.438 16.195 1.00 91.31 100 ALA A C 1
ATOM 785 O O . ALA A 1 100 ? -6.183 11.887 17.345 1.00 91.31 100 ALA A O 1
ATOM 786 N N . LYS A 1 101 ? -5.220 11.631 15.317 1.00 93.00 101 LYS A N 1
ATOM 787 C CA . LYS A 1 101 ? -4.011 12.416 15.615 1.00 93.00 101 LYS A CA 1
ATOM 788 C C . LYS A 1 101 ? -4.359 13.860 15.987 1.00 93.00 101 LYS A C 1
ATOM 790 O O . LYS A 1 101 ? -3.904 14.343 17.023 1.00 93.00 101 LYS A O 1
ATOM 795 N N . GLU A 1 102 ? -5.215 14.522 15.205 1.00 92.81 102 GLU A N 1
ATOM 796 C CA . GLU A 1 102 ? -5.684 15.891 15.472 1.00 92.81 102 GLU A CA 1
ATOM 797 C C . GLU A 1 102 ? -6.379 16.000 16.840 1.00 92.81 102 GLU A C 1
ATOM 799 O O . GLU A 1 102 ? -6.103 16.902 17.636 1.00 92.81 102 GLU A O 1
ATOM 804 N N . LYS A 1 103 ? -7.245 15.030 17.159 1.00 91.00 103 LYS A N 1
ATOM 805 C CA . LYS A 1 103 ? -7.981 14.966 18.431 1.00 91.00 103 LYS A CA 1
ATOM 806 C C . LYS A 1 103 ? -7.142 14.456 19.607 1.00 91.00 103 LYS A C 1
ATOM 808 O O . LYS A 1 103 ? -7.642 14.452 20.734 1.00 91.00 103 LYS A O 1
ATOM 813 N N . LYS A 1 104 ? -5.877 14.077 19.382 1.00 91.62 104 LYS A N 1
ATOM 814 C CA . LYS A 1 104 ? -4.988 13.457 20.382 1.00 91.62 104 LYS A CA 1
ATOM 815 C C . LYS A 1 104 ? -5.624 12.216 21.026 1.00 91.62 104 LYS A C 1
ATOM 817 O O . LYS A 1 104 ? -5.544 12.018 22.241 1.00 91.62 104 LYS A O 1
ATOM 822 N N . VAL A 1 105 ? -6.296 11.415 20.203 1.00 88.31 105 VAL A N 1
ATOM 823 C CA . VAL A 1 105 ? -6.851 10.103 20.551 1.00 88.31 105 VAL A CA 1
ATOM 824 C C . VAL A 1 105 ? -5.851 9.051 20.085 1.00 88.31 105 VAL A C 1
ATOM 826 O O . VAL A 1 105 ? -5.419 9.074 18.932 1.00 88.31 105 VAL A O 1
ATOM 829 N N . LYS A 1 106 ? -5.467 8.131 20.972 1.00 90.75 106 LYS A N 1
ATOM 830 C CA . LYS A 1 106 ? -4.583 7.024 20.602 1.00 90.75 106 LYS A CA 1
ATOM 831 C C . LYS A 1 106 ? -5.421 5.989 19.856 1.00 90.75 106 LYS A C 1
ATOM 833 O O . LYS A 1 106 ? -6.237 5.313 20.468 1.00 90.75 106 LYS A O 1
ATOM 838 N N . LEU A 1 107 ? -5.260 5.897 18.542 1.00 90.00 107 LEU A N 1
ATOM 839 C CA . LEU A 1 107 ? -5.997 4.952 17.705 1.00 90.00 107 LEU A CA 1
ATOM 840 C C . LEU A 1 107 ? -5.047 3.859 17.208 1.00 90.00 107 LEU A C 1
ATOM 842 O O . LEU A 1 107 ? -4.104 4.141 16.475 1.00 90.00 107 LEU A O 1
ATOM 846 N N . GLU A 1 108 ? -5.307 2.620 17.609 1.00 91.50 108 GLU A N 1
ATOM 847 C CA . GLU A 1 108 ? -4.566 1.431 17.193 1.00 91.50 108 GLU A CA 1
ATOM 848 C C . GLU A 1 108 ? -5.443 0.628 16.234 1.00 91.50 108 GLU A C 1
ATOM 850 O O . GLU A 1 108 ? -6.505 0.155 16.627 1.00 91.50 108 GLU A O 1
ATOM 855 N N . VAL A 1 109 ? -5.032 0.485 14.971 1.00 91.00 109 VAL A N 1
ATOM 856 C CA . VAL A 1 109 ? -5.823 -0.227 13.955 1.00 91.00 109 VAL A CA 1
ATOM 857 C C . VAL A 1 109 ? -5.058 -1.438 13.441 1.00 91.00 109 VAL A C 1
ATOM 859 O O . VAL A 1 109 ? -3.901 -1.329 13.043 1.00 91.00 109 VAL A O 1
ATOM 862 N N . SER A 1 110 ? -5.723 -2.586 13.398 1.00 91.88 110 SER A N 1
ATOM 863 C CA . SER A 1 110 ? -5.266 -3.812 12.751 1.00 91.88 110 SER A CA 1
ATOM 864 C C . SER A 1 110 ? -6.247 -4.206 11.652 1.00 91.88 110 SER A C 1
ATOM 866 O O . SER A 1 110 ? -7.456 -4.162 11.851 1.00 91.88 110 SER A O 1
ATOM 868 N N . VAL A 1 111 ? -5.745 -4.599 10.487 1.00 91.50 111 VAL A N 1
ATOM 869 C CA . VAL A 1 111 ? -6.564 -5.054 9.359 1.00 91.50 111 VAL A CA 1
ATOM 870 C C . VAL A 1 111 ? -6.031 -6.400 8.893 1.00 91.50 111 VAL A C 1
ATOM 872 O O . VAL A 1 111 ? -4.921 -6.475 8.366 1.00 91.50 111 VAL A O 1
ATOM 875 N N . ALA A 1 112 ? -6.826 -7.452 9.077 1.00 89.88 112 ALA A N 1
ATOM 876 C CA . ALA A 1 112 ? -6.514 -8.798 8.624 1.00 89.88 112 ALA A CA 1
ATOM 877 C C . ALA A 1 112 ? -7.366 -9.189 7.412 1.00 89.88 112 ALA A C 1
ATOM 879 O O . ALA A 1 112 ? -8.577 -8.953 7.402 1.00 89.88 112 ALA A O 1
ATOM 880 N N . PHE A 1 113 ? -6.748 -9.816 6.410 1.00 87.31 113 PHE A N 1
ATOM 881 C CA . PHE A 1 113 ? -7.461 -10.314 5.231 1.00 87.31 113 PHE A CA 1
ATOM 882 C C . PHE A 1 113 ? -7.000 -11.681 4.732 1.00 87.31 113 PHE A C 1
ATOM 884 O O . PHE A 1 113 ? -5.866 -12.103 4.966 1.00 87.31 113 PHE A O 1
ATOM 891 N N . VAL A 1 114 ? -7.898 -12.381 4.041 1.00 78.38 114 VAL A N 1
ATOM 892 C CA . VAL A 1 114 ? -7.668 -13.735 3.512 1.00 78.38 114 VAL A CA 1
ATOM 893 C C . VAL A 1 114 ? -6.977 -13.695 2.147 1.00 78.38 114 VAL A C 1
ATOM 895 O O . VAL A 1 114 ? -6.151 -14.550 1.834 1.00 78.38 114 VAL A O 1
ATOM 898 N N . ALA A 1 115 ? -7.277 -12.685 1.335 1.00 80.38 115 ALA A N 1
ATOM 899 C CA . ALA A 1 115 ? -6.772 -12.544 -0.021 1.00 80.38 115 ALA A CA 1
ATOM 900 C C . ALA A 1 115 ? -6.358 -11.100 -0.337 1.00 80.38 115 ALA A C 1
ATOM 902 O O . ALA A 1 115 ? -6.853 -10.141 0.245 1.00 80.38 115 ALA A O 1
ATOM 903 N N . LEU A 1 116 ? -5.451 -10.938 -1.300 1.00 82.62 116 LEU A N 1
ATOM 904 C CA . LEU A 1 116 ? -5.075 -9.630 -1.836 1.00 82.62 116 LEU A CA 1
ATOM 905 C C . LEU A 1 116 ? -6.086 -9.196 -2.909 1.00 82.62 116 LEU A C 1
ATOM 907 O O . LEU A 1 116 ? -6.324 -9.934 -3.867 1.00 82.62 116 LEU A O 1
ATOM 911 N N . HIS A 1 117 ? -6.672 -8.010 -2.752 1.00 83.38 117 HIS A N 1
ATOM 912 C CA . HIS A 1 117 ? -7.640 -7.441 -3.688 1.00 83.38 117 HIS A CA 1
ATOM 913 C C . HIS A 1 117 ? -6.938 -6.861 -4.913 1.00 83.38 117 HIS A C 1
ATOM 915 O O . HIS A 1 117 ? -6.222 -5.870 -4.797 1.00 83.38 117 HIS A O 1
ATOM 921 N N . LYS A 1 118 ? -7.164 -7.467 -6.086 1.00 78.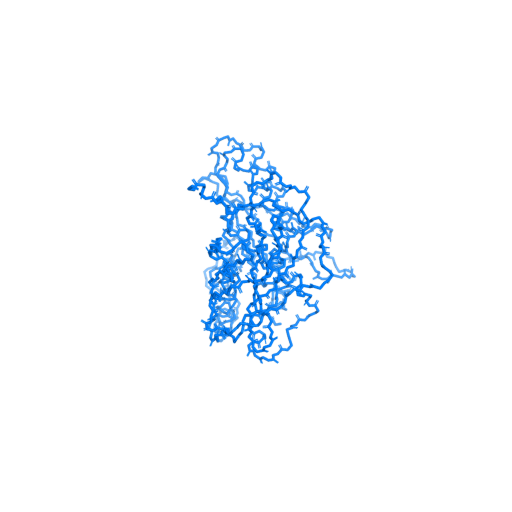88 118 LYS A N 1
ATOM 922 C CA . LYS A 1 118 ? -6.680 -6.974 -7.388 1.00 78.88 118 LYS A CA 1
ATOM 923 C C . LYS A 1 118 ? -5.200 -6.554 -7.385 1.00 78.88 118 LYS A C 1
ATOM 925 O O . LYS A 1 118 ? -4.834 -5.554 -7.988 1.00 78.88 118 LYS A O 1
ATOM 930 N N . ILE A 1 119 ? -4.345 -7.321 -6.706 1.00 75.06 119 ILE A N 1
ATOM 931 C CA . ILE A 1 119 ? -2.884 -7.159 -6.728 1.00 75.06 119 ILE A CA 1
ATOM 932 C C . ILE A 1 119 ? -2.288 -8.360 -7.461 1.00 75.06 119 ILE A C 1
ATOM 934 O O . ILE A 1 119 ? -2.566 -9.512 -7.113 1.00 75.06 119 ILE A O 1
ATOM 938 N N . ARG A 1 120 ? -1.449 -8.105 -8.470 1.00 69.75 120 ARG A N 1
ATOM 939 C CA . ARG A 1 120 ? -0.697 -9.156 -9.165 1.00 69.75 120 ARG A CA 1
ATOM 940 C C . ARG A 1 120 ? 0.316 -9.772 -8.206 1.00 69.75 120 ARG A C 1
ATOM 942 O O . ARG A 1 120 ? 1.170 -9.083 -7.655 1.00 69.75 120 ARG A O 1
ATOM 949 N N . ARG A 1 121 ? 0.223 -11.086 -8.007 1.00 65.81 121 ARG A N 1
ATOM 950 C CA . ARG A 1 121 ? 1.082 -11.806 -7.064 1.00 65.81 121 ARG A CA 1
ATOM 951 C C . ARG A 1 121 ? 2.440 -12.108 -7.700 1.00 65.81 121 ARG A C 1
ATOM 953 O O . ARG A 1 121 ? 2.481 -12.691 -8.782 1.00 65.81 121 ARG A O 1
ATOM 960 N N . PRO A 1 122 ? 3.567 -11.851 -7.020 1.00 55.88 122 PRO A N 1
ATOM 961 C CA . PRO A 1 122 ? 4.865 -12.313 -7.503 1.00 55.88 122 PRO A CA 1
ATOM 962 C C . PRO A 1 122 ? 4.889 -13.831 -7.752 1.00 55.88 122 PRO A C 1
ATOM 964 O O . PRO A 1 122 ? 5.561 -14.291 -8.668 1.00 55.88 122 PRO A O 1
ATOM 967 N N . SER A 1 123 ? 4.122 -14.620 -6.991 1.00 55.62 123 SER A N 1
ATOM 968 C CA . SER A 1 123 ? 4.049 -16.076 -7.151 1.00 55.62 123 SER A CA 1
ATOM 969 C C . SER A 1 123 ? 3.403 -16.542 -8.465 1.00 55.62 123 SER A C 1
ATOM 971 O O . SER A 1 123 ? 3.856 -17.549 -9.009 1.00 55.62 123 SER A O 1
ATOM 973 N N . CYS A 1 124 ? 2.403 -15.833 -9.016 1.00 61.47 124 CYS A N 1
ATOM 974 C CA . CYS A 1 124 ? 1.824 -16.194 -10.321 1.00 61.47 124 CYS A CA 1
ATOM 975 C C . CYS A 1 124 ? 2.838 -15.958 -11.443 1.00 61.47 124 CYS A C 1
ATOM 977 O O . CYS A 1 124 ? 3.081 -16.858 -12.247 1.00 61.47 124 CYS A O 1
ATOM 979 N N . VAL A 1 125 ? 3.540 -14.820 -11.393 1.00 57.97 125 VAL A N 1
ATOM 980 C CA . VAL A 1 125 ? 4.658 -14.507 -12.297 1.00 57.97 125 VAL A CA 1
ATOM 981 C C . VAL A 1 125 ? 5.770 -15.557 -12.176 1.00 57.97 125 V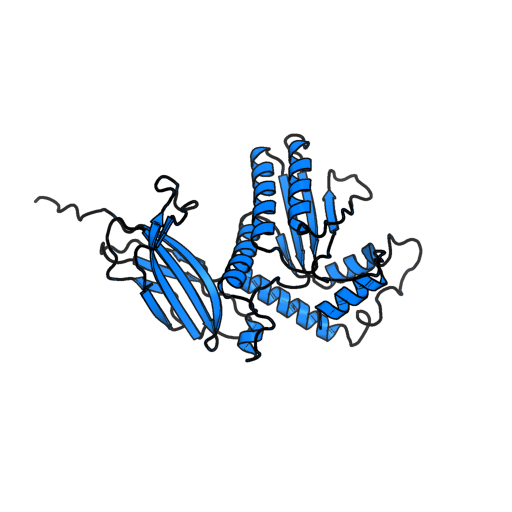AL A C 1
ATOM 983 O O . VAL A 1 125 ? 6.271 -16.068 -13.173 1.00 57.97 125 VAL A O 1
ATOM 986 N N . GLN A 1 126 ? 6.125 -15.958 -10.950 1.00 55.81 126 GLN A N 1
ATOM 987 C CA . GLN A 1 126 ? 7.166 -16.960 -10.707 1.00 55.81 126 GLN A CA 1
ATOM 988 C C . GLN A 1 126 ? 6.839 -18.345 -11.264 1.00 55.81 126 GLN A C 1
ATOM 990 O O . GLN A 1 126 ? 7.776 -19.059 -11.632 1.00 55.81 126 GLN A O 1
ATOM 995 N N . ARG A 1 127 ? 5.562 -18.734 -11.277 1.00 60.34 127 ARG A N 1
ATOM 996 C CA . ARG A 1 127 ? 5.104 -20.056 -11.725 1.00 60.34 127 ARG A CA 1
ATOM 997 C C . ARG A 1 127 ? 4.784 -20.108 -13.222 1.00 60.34 127 ARG A C 1
ATOM 999 O O . ARG A 1 127 ? 4.399 -21.165 -13.698 1.00 60.34 127 ARG A O 1
ATOM 1006 N N . GLY A 1 128 ? 4.927 -18.996 -13.950 1.00 54.75 128 GLY A N 1
ATOM 1007 C CA . GLY A 1 128 ? 4.573 -18.928 -15.371 1.00 54.75 128 GLY A CA 1
ATOM 1008 C C . GLY A 1 128 ? 3.075 -19.110 -15.634 1.00 54.75 128 GLY A C 1
ATOM 1009 O O . GLY A 1 128 ? 2.680 -19.358 -16.768 1.00 54.75 128 GLY A O 1
ATOM 1010 N N . HIS A 1 129 ? 2.237 -19.001 -14.599 1.00 55.78 129 HIS A N 1
ATOM 1011 C CA . HIS A 1 129 ? 0.792 -19.071 -14.754 1.00 55.78 129 HIS A CA 1
ATOM 1012 C C . HIS A 1 129 ? 0.239 -17.674 -15.043 1.00 55.78 129 HIS A C 1
ATOM 1014 O O . HIS A 1 129 ? 0.662 -16.715 -14.387 1.00 55.78 129 HIS A O 1
ATOM 1020 N N . PRO A 1 130 ? -0.728 -17.542 -15.971 1.00 56.25 130 PRO A N 1
ATOM 1021 C CA . PRO A 1 130 ? -1.444 -16.289 -16.146 1.00 56.25 130 PRO A CA 1
ATOM 1022 C C . PRO A 1 130 ? -2.058 -15.904 -14.798 1.00 56.25 130 PRO A C 1
ATOM 1024 O O . PRO A 1 130 ? -2.783 -16.685 -14.179 1.00 56.25 130 PRO A O 1
ATOM 1027 N N . CYS A 1 131 ? -1.692 -14.727 -14.294 1.00 59.47 131 CYS A N 1
ATOM 1028 C CA . CYS A 1 131 ? -2.276 -14.210 -13.066 1.00 59.47 131 CYS A CA 1
ATOM 1029 C C . CYS A 1 131 ? -3.793 -14.107 -13.273 1.00 59.47 131 CYS A C 1
ATOM 1031 O O . CYS A 1 131 ? -4.237 -13.550 -14.273 1.00 59.47 131 CYS A O 1
ATOM 1033 N N . ALA A 1 132 ? -4.576 -14.697 -12.369 1.00 48.25 132 ALA A N 1
ATOM 1034 C CA . ALA A 1 132 ? -6.023 -14.757 -12.526 1.00 48.25 132 ALA A CA 1
ATOM 1035 C C . ALA A 1 132 ? -6.637 -13.343 -12.534 1.00 48.25 132 ALA A C 1
ATOM 1037 O O . ALA A 1 132 ? -6.450 -12.586 -11.580 1.00 48.25 132 ALA A O 1
ATOM 1038 N N . GLY A 1 133 ? -7.393 -13.035 -13.593 1.00 57.59 133 GLY A N 1
ATOM 1039 C CA . GLY A 1 133 ? -8.184 -11.813 -13.761 1.00 57.59 133 GLY A CA 1
ATOM 1040 C C . GLY A 1 133 ? -7.506 -10.706 -14.577 1.00 57.59 133 GLY A C 1
ATOM 1041 O O . GLY A 1 133 ? -6.281 -10.572 -14.580 1.00 57.59 133 GLY A O 1
ATOM 1042 N N . ASP A 1 134 ? -8.331 -9.870 -15.215 1.00 56.16 134 ASP A N 1
ATOM 1043 C CA . ASP A 1 134 ? -7.940 -8.641 -15.921 1.00 56.16 134 ASP A CA 1
ATOM 1044 C C . ASP A 1 134 ? -7.506 -7.549 -14.930 1.00 56.16 134 ASP A C 1
ATOM 1046 O O . ASP A 1 134 ? -8.106 -6.483 -14.811 1.00 56.16 134 ASP A O 1
ATOM 1050 N N . VAL A 1 135 ? -6.464 -7.823 -14.146 1.00 60.75 135 VAL A N 1
ATOM 1051 C CA . VAL A 1 135 ? -5.891 -6.830 -13.240 1.00 60.75 135 VAL A CA 1
ATOM 1052 C C . VAL A 1 135 ? -5.010 -5.900 -14.063 1.00 60.75 135 VAL A C 1
ATOM 1054 O O . VAL A 1 135 ? -3.903 -6.276 -14.484 1.00 60.75 135 VAL A O 1
ATOM 1057 N N . PHE A 1 136 ? -5.489 -4.676 -14.277 1.00 61.59 136 PHE A N 1
ATOM 1058 C CA . PHE A 1 136 ? -4.695 -3.606 -14.868 1.00 61.59 136 PHE A CA 1
ATOM 1059 C C . PHE A 1 136 ? -3.491 -3.287 -13.971 1.00 61.59 136 PHE A C 1
ATOM 1061 O O . PHE A 1 136 ? -3.585 -3.293 -12.743 1.00 61.59 136 PHE A O 1
ATOM 1068 N N . LEU A 1 137 ? -2.339 -2.994 -14.585 1.00 61.22 137 LEU A N 1
ATOM 1069 C CA . LEU A 1 137 ? -1.095 -2.709 -13.856 1.00 61.22 137 LEU A CA 1
ATOM 1070 C C . LEU A 1 137 ? -1.271 -1.554 -12.857 1.00 61.22 137 LEU A C 1
ATOM 1072 O O . LEU A 1 137 ? -0.799 -1.641 -11.727 1.00 61.22 137 LEU A O 1
ATOM 1076 N N . ASN A 1 138 ? -1.988 -0.507 -13.270 1.00 57.50 138 ASN A N 1
ATOM 1077 C CA . ASN A 1 138 ? -2.259 0.659 -12.434 1.00 57.50 138 ASN A CA 1
ATOM 1078 C C . ASN A 1 138 ? -3.054 0.273 -11.183 1.00 57.50 138 ASN A C 1
ATOM 1080 O O . ASN A 1 138 ? -2.634 0.598 -10.084 1.00 57.50 138 ASN A O 1
ATOM 1084 N N . GLU A 1 139 ? -4.118 -0.515 -11.332 1.00 63.44 139 GLU A N 1
ATOM 1085 C CA . GLU A 1 139 ? -4.952 -0.945 -10.206 1.00 63.44 139 GLU A CA 1
ATOM 1086 C C . GLU A 1 139 ? -4.182 -1.835 -9.216 1.00 63.44 139 GLU A C 1
ATOM 1088 O O . GLU A 1 139 ? -4.272 -1.651 -8.001 1.00 63.44 139 GLU A O 1
ATOM 1093 N N . SER A 1 140 ? -3.346 -2.748 -9.726 1.00 74.44 140 SER A N 1
ATOM 1094 C CA . SER A 1 140 ? -2.442 -3.545 -8.887 1.00 74.44 140 SER A CA 1
ATOM 1095 C C . SER A 1 140 ? -1.472 -2.674 -8.096 1.00 74.44 140 SER A C 1
ATOM 1097 O O . SER A 1 140 ? -1.224 -2.938 -6.919 1.00 74.44 140 SER A O 1
ATOM 1099 N N . ASN A 1 141 ? -0.898 -1.661 -8.744 1.00 71.12 141 ASN A N 1
ATOM 1100 C CA . ASN A 1 141 ? 0.049 -0.757 -8.109 1.00 71.12 141 ASN A CA 1
ATOM 1101 C C . ASN A 1 141 ? -0.645 0.128 -7.073 1.00 71.12 141 ASN A C 1
ATOM 1103 O O . ASN A 1 141 ? -0.138 0.253 -5.963 1.00 71.12 141 ASN A O 1
ATOM 1107 N N . ASP A 1 142 ? -1.815 0.677 -7.391 1.00 75.69 142 ASP A N 1
ATOM 1108 C CA . ASP A 1 142 ? -2.576 1.547 -6.497 1.00 75.69 142 ASP A CA 1
ATOM 1109 C C . ASP A 1 142 ? -2.992 0.805 -5.222 1.00 75.69 142 ASP A C 1
ATOM 111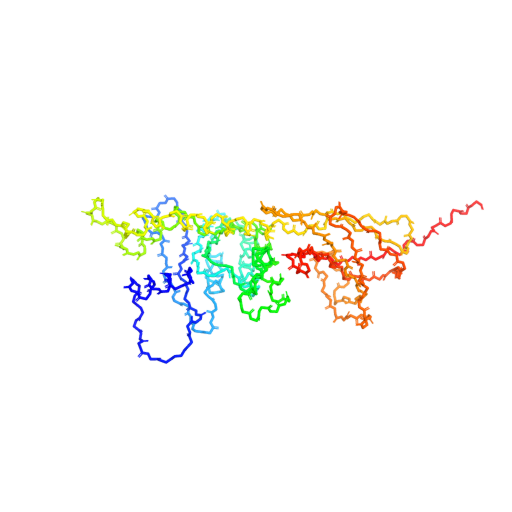1 O O . ASP A 1 142 ? -2.813 1.323 -4.120 1.00 75.69 142 ASP A O 1
ATOM 1115 N N . ASN A 1 143 ? -3.462 -0.440 -5.341 1.00 84.62 143 ASN A N 1
ATOM 1116 C CA . ASN A 1 143 ? -3.826 -1.260 -4.183 1.00 84.62 143 ASN A CA 1
ATOM 1117 C C . ASN A 1 143 ? -2.598 -1.695 -3.362 1.00 84.62 143 ASN A C 1
ATOM 1119 O O . ASN A 1 143 ? -2.648 -1.713 -2.132 1.00 84.62 143 ASN A O 1
ATOM 1123 N N . ALA A 1 144 ? -1.469 -2.002 -4.009 1.00 83.44 144 ALA A N 1
ATOM 1124 C CA . ALA A 1 144 ? -0.226 -2.313 -3.303 1.00 83.44 144 ALA A CA 1
ATOM 1125 C C . ALA A 1 144 ? 0.333 -1.092 -2.550 1.00 83.44 144 ALA A C 1
ATOM 1127 O O . ALA A 1 144 ? 0.754 -1.216 -1.398 1.00 83.44 144 ALA A O 1
ATOM 1128 N N . LEU A 1 145 ? 0.312 0.089 -3.176 1.00 80.81 145 LEU A N 1
ATOM 1129 C CA . LEU A 1 145 ? 0.708 1.353 -2.554 1.00 80.81 145 LEU A CA 1
ATOM 1130 C C . LEU A 1 145 ? -0.217 1.707 -1.391 1.00 80.81 145 LEU A C 1
ATOM 1132 O O . LEU A 1 145 ? 0.266 2.084 -0.330 1.00 80.81 145 LEU A O 1
ATOM 1136 N N . ALA A 1 146 ? -1.522 1.502 -1.543 1.00 86.06 146 ALA A N 1
ATOM 1137 C CA . ALA A 1 146 ? -2.496 1.724 -0.484 1.00 86.06 146 ALA A CA 1
ATOM 1138 C C . ALA A 1 146 ? -2.208 0.892 0.776 1.00 86.06 146 ALA A C 1
ATOM 1140 O O . ALA A 1 146 ? -2.263 1.415 1.890 1.00 86.06 146 ALA A O 1
ATOM 1141 N N . LEU A 1 147 ? -1.843 -0.385 0.612 1.00 90.88 147 LEU A N 1
ATOM 1142 C CA . LEU A 1 147 ? -1.425 -1.240 1.727 1.00 90.88 147 LEU A CA 1
ATOM 1143 C C . LEU A 1 147 ? -0.157 -0.727 2.420 1.00 90.88 147 LEU A C 1
ATOM 1145 O O . LEU A 1 147 ? -0.081 -0.767 3.649 1.00 90.88 147 LEU A O 1
ATOM 1149 N N . ARG A 1 148 ? 0.819 -0.226 1.651 1.00 86.94 148 ARG A N 1
ATOM 1150 C CA . ARG A 1 148 ? 2.025 0.404 2.214 1.00 86.94 148 ARG A CA 1
ATOM 1151 C C . ARG A 1 148 ? 1.674 1.656 3.000 1.00 86.94 148 ARG A C 1
ATOM 1153 O O . ARG A 1 148 ? 2.076 1.752 4.152 1.00 86.94 148 ARG A O 1
ATOM 1160 N N . SER A 1 149 ? 0.872 2.552 2.427 1.00 86.31 149 SER A N 1
ATOM 1161 C CA . SER A 1 149 ? 0.463 3.791 3.093 1.00 86.31 149 SER A CA 1
ATOM 1162 C C . SER A 1 149 ? -0.261 3.518 4.410 1.00 86.31 149 SER A C 1
ATOM 1164 O O . SER A 1 149 ? 0.015 4.179 5.401 1.00 86.31 149 SER A O 1
ATOM 1166 N N . LEU A 1 150 ? -1.126 2.499 4.475 1.00 92.44 150 LEU A N 1
ATOM 1167 C CA . LEU A 1 150 ? -1.730 2.083 5.747 1.00 92.44 150 LEU A CA 1
ATOM 1168 C C . LEU A 1 150 ? -0.671 1.650 6.771 1.00 92.44 150 LEU A C 1
ATOM 1170 O O . LEU A 1 150 ? -0.726 2.074 7.923 1.00 92.44 150 LEU A O 1
ATOM 1174 N N . SER A 1 151 ? 0.300 0.833 6.357 1.00 91.81 151 SER A N 1
ATOM 1175 C CA . SER A 1 151 ? 1.382 0.383 7.239 1.00 91.81 151 SER A CA 1
ATOM 1176 C C . SER A 1 151 ? 2.278 1.531 7.713 1.00 91.81 151 SER A C 1
ATOM 1178 O O . SER A 1 151 ? 2.686 1.536 8.872 1.00 91.81 151 SER A O 1
ATOM 1180 N N . GLU A 1 152 ? 2.585 2.495 6.844 1.00 87.81 152 GLU A N 1
ATOM 1181 C CA . GLU A 1 152 ? 3.365 3.698 7.170 1.00 87.81 152 GLU A CA 1
ATOM 1182 C C . GLU A 1 152 ? 2.627 4.600 8.167 1.00 87.81 152 GLU A C 1
ATOM 1184 O O . GLU A 1 152 ? 3.244 5.182 9.057 1.00 87.81 152 GLU A O 1
ATOM 1189 N N . GLU A 1 153 ? 1.297 4.646 8.080 1.00 90.81 153 GLU A N 1
ATOM 1190 C CA . GLU A 1 153 ? 0.425 5.342 9.030 1.00 90.81 153 GLU A CA 1
ATOM 1191 C C . GLU A 1 153 ? 0.229 4.583 10.359 1.00 90.81 153 GLU A C 1
ATOM 1193 O O . GLU A 1 153 ? -0.520 5.030 11.230 1.00 90.81 153 GLU A O 1
ATOM 1198 N N . GLY A 1 154 ? 0.918 3.452 10.544 1.00 92.00 154 GLY A N 1
ATOM 1199 C CA . GLY A 1 154 ? 0.901 2.663 11.776 1.00 92.00 154 GLY A CA 1
ATOM 1200 C C . GLY A 1 154 ? -0.230 1.636 11.863 1.00 92.00 154 GLY A C 1
ATOM 1201 O O . GLY A 1 154 ? -0.424 1.038 12.922 1.00 92.00 154 GLY A O 1
ATOM 1202 N N . VAL A 1 155 ? -0.973 1.394 10.777 1.00 94.56 155 VAL A N 1
ATOM 1203 C CA . VAL A 1 155 ? -1.970 0.316 10.726 1.00 94.56 155 VAL A CA 1
ATOM 1204 C C . VAL A 1 155 ? -1.261 -1.028 10.626 1.00 94.56 155 VAL A C 1
ATOM 1206 O O . VAL A 1 155 ? -0.452 -1.264 9.729 1.00 94.56 155 VAL A O 1
ATOM 1209 N N . LYS A 1 156 ? -1.618 -1.969 11.498 1.00 94.88 156 LYS A N 1
ATOM 1210 C CA . LYS A 1 156 ? -1.128 -3.344 11.422 1.00 94.88 156 LYS A CA 1
ATOM 1211 C C . LYS A 1 156 ? -1.865 -4.106 10.321 1.00 94.88 156 LYS A C 1
ATOM 1213 O O . LYS A 1 156 ? -2.913 -4.706 10.549 1.00 94.88 156 LYS A O 1
ATOM 1218 N N . VAL A 1 157 ? -1.310 -4.074 9.117 1.00 94.00 157 VAL A N 1
ATOM 1219 C CA . VAL A 1 157 ? -1.805 -4.827 7.960 1.00 94.00 157 VAL A CA 1
ATOM 1220 C C . VAL A 1 157 ? -1.279 -6.262 8.030 1.00 94.00 157 VAL A C 1
ATOM 1222 O O . VAL A 1 157 ? -0.069 -6.476 8.103 1.00 94.00 157 VAL A O 1
ATOM 1225 N N . MET A 1 158 ? -2.164 -7.259 8.007 1.00 93.38 158 MET A N 1
ATOM 1226 C CA . MET A 1 158 ? -1.769 -8.666 8.096 1.00 93.38 158 MET A CA 1
ATOM 1227 C C . MET A 1 158 ? -2.654 -9.596 7.264 1.00 93.38 158 MET A C 1
ATOM 1229 O O . MET A 1 158 ? -3.795 -9.283 6.939 1.00 93.38 158 MET A O 1
ATOM 1233 N N . THR A 1 159 ? -2.125 -10.763 6.914 1.00 89.94 159 THR A N 1
ATOM 1234 C CA . THR A 1 159 ? -2.934 -11.856 6.369 1.00 89.94 159 THR A CA 1
ATOM 1235 C C . THR A 1 159 ? -3.482 -12.710 7.504 1.00 89.94 159 THR A C 1
ATOM 1237 O O . THR A 1 159 ? -2.968 -12.677 8.628 1.00 89.94 159 THR A O 1
ATOM 1240 N N . PHE A 1 160 ? -4.508 -13.505 7.213 1.00 82.31 160 PHE A N 1
ATOM 1241 C CA . PHE A 1 160 ? -4.937 -14.544 8.141 1.00 82.31 160 PHE A CA 1
ATOM 1242 C C . PHE A 1 160 ? -3.787 -15.520 8.426 1.00 82.31 160 PHE A C 1
ATOM 1244 O O . PHE A 1 160 ? -2.922 -15.778 7.588 1.00 82.31 160 PHE A O 1
ATOM 1251 N N . ASN A 1 161 ? -3.771 -16.018 9.655 1.00 80.75 161 ASN A N 1
ATOM 1252 C CA . ASN A 1 161 ? -2.846 -17.028 10.143 1.00 80.75 161 ASN A CA 1
ATOM 1253 C C . ASN A 1 161 ? -3.659 -18.095 10.900 1.00 80.75 161 ASN A C 1
ATOM 1255 O O . ASN A 1 161 ? -4.846 -17.869 11.161 1.00 80.75 161 ASN A O 1
ATOM 1259 N N . PRO A 1 162 ? -3.058 -19.234 11.286 1.00 77.44 162 PRO A N 1
ATOM 1260 C CA . PRO A 1 162 ? -3.791 -20.301 11.968 1.00 77.44 162 PRO A CA 1
ATOM 1261 C C . PRO A 1 162 ? -4.558 -19.830 13.213 1.00 77.44 162 PRO A C 1
ATOM 1263 O O . PRO A 1 162 ? -5.690 -20.249 13.431 1.00 77.44 162 PRO A O 1
ATOM 1266 N N . THR A 1 163 ? -3.994 -18.897 13.986 1.00 77.31 163 THR A N 1
ATOM 1267 C CA . THR A 1 163 ? -4.643 -18.324 15.174 1.00 77.31 163 THR A CA 1
ATOM 1268 C C . THR A 1 163 ? -5.874 -17.489 14.820 1.00 77.31 163 THR A C 1
ATOM 1270 O O . THR A 1 163 ? -6.906 -17.621 15.471 1.00 77.31 163 THR A O 1
ATOM 1273 N N . LEU A 1 164 ? -5.802 -16.652 13.780 1.00 78.31 164 LEU A N 1
ATOM 1274 C CA . LEU A 1 164 ? -6.937 -15.857 13.302 1.00 78.31 164 LEU A CA 1
ATOM 1275 C C . LEU A 1 164 ? -8.025 -16.738 12.688 1.00 78.31 164 LEU A C 1
ATOM 1277 O O . LEU A 1 164 ? -9.201 -16.470 12.909 1.00 78.31 164 LEU A O 1
ATOM 1281 N N . TRP A 1 165 ? -7.650 -17.805 11.976 1.00 75.00 165 TRP A N 1
ATOM 1282 C CA . TRP A 1 165 ? -8.598 -18.811 11.494 1.00 75.00 165 TRP A CA 1
ATOM 1283 C C . TRP A 1 165 ? -9.322 -19.492 12.648 1.00 75.00 165 TRP A C 1
ATOM 1285 O O . TRP A 1 165 ? -10.548 -19.561 12.646 1.00 75.00 165 TRP A O 1
ATOM 1295 N N . GLN A 1 166 ? -8.582 -19.943 13.660 1.00 71.50 166 GLN A N 1
ATOM 1296 C CA . GLN A 1 166 ? -9.160 -20.567 14.844 1.00 71.50 166 GLN A CA 1
ATOM 1297 C C . GLN A 1 166 ? -10.076 -19.600 15.600 1.00 71.50 166 GLN A C 1
ATOM 1299 O O . GLN A 1 166 ? -11.192 -19.979 15.952 1.00 71.50 166 GLN A O 1
ATOM 1304 N N . PHE A 1 167 ? -9.642 -18.354 15.812 1.00 71.44 167 PHE A N 1
ATOM 1305 C CA . PHE A 1 167 ? -10.468 -17.306 16.410 1.00 71.44 167 PHE A CA 1
ATOM 1306 C C . PHE A 1 167 ? -11.752 -17.094 15.606 1.00 71.44 167 PHE A C 1
ATOM 1308 O O . PHE A 1 167 ? -12.838 -17.146 16.170 1.00 71.44 167 PHE A O 1
ATOM 1315 N N . PHE A 1 168 ? -11.642 -16.910 14.290 1.00 70.25 168 PHE A N 1
ATOM 1316 C CA . PHE A 1 168 ? -12.785 -16.664 13.419 1.00 70.25 168 PHE A CA 1
ATOM 1317 C C . PHE A 1 168 ? -13.772 -17.839 13.437 1.00 70.25 168 PHE A C 1
ATOM 1319 O O . PHE A 1 168 ? -14.959 -17.631 13.666 1.00 70.25 168 PHE A O 1
ATOM 1326 N N . HIS A 1 169 ? -13.296 -19.080 13.309 1.00 65.31 169 HIS A N 1
ATOM 1327 C CA . HIS A 1 169 ? -14.149 -20.267 13.400 1.00 65.31 169 HIS A CA 1
ATOM 1328 C C . HIS A 1 169 ? -14.827 -20.406 14.769 1.00 65.31 169 HIS A C 1
ATOM 1330 O O . HIS A 1 169 ? -16.025 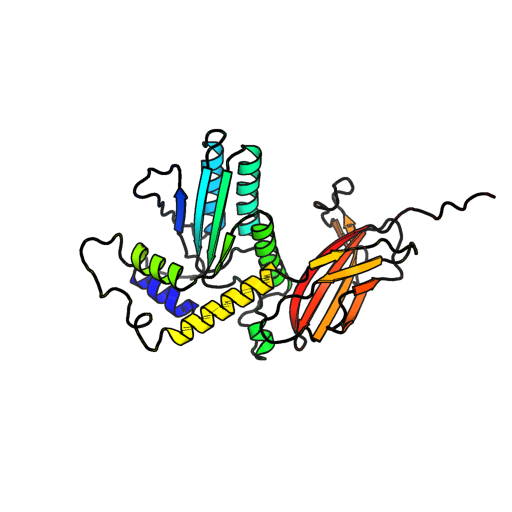-20.667 14.830 1.00 65.31 169 HIS A O 1
ATOM 1336 N N . THR A 1 170 ? -14.085 -20.189 15.856 1.00 62.94 170 THR A N 1
ATOM 1337 C CA . THR A 1 170 ? -14.598 -20.346 17.229 1.00 62.94 170 THR A CA 1
ATOM 1338 C C . THR A 1 170 ? -15.573 -19.234 17.607 1.00 62.94 170 THR A C 1
ATOM 1340 O O . THR A 1 170 ? -16.547 -19.466 18.312 1.00 62.94 170 THR A O 1
ATOM 1343 N N . PHE A 1 171 ? -15.315 -18.007 17.164 1.00 59.31 171 PHE A N 1
ATOM 1344 C CA . PHE A 1 171 ? -16.083 -16.842 17.585 1.00 59.31 171 PHE A CA 1
ATOM 1345 C C . PHE A 1 171 ? -17.283 -16.585 16.671 1.00 59.31 171 PHE A C 1
ATOM 1347 O O . PHE A 1 171 ? -18.381 -16.308 17.147 1.00 59.31 171 PHE A O 1
ATOM 1354 N N . VAL A 1 172 ? -17.084 -16.709 15.357 1.00 58.81 172 VAL A N 1
ATOM 1355 C CA . VAL A 1 172 ? -18.093 -16.381 14.344 1.00 58.81 172 VAL A CA 1
ATOM 1356 C C . VAL A 1 172 ? -18.915 -17.605 13.943 1.00 58.81 172 VAL A C 1
ATOM 1358 O O . VAL A 1 172 ? -20.117 -17.477 13.741 1.00 58.81 172 VAL A O 1
ATOM 1361 N N . GLY A 1 173 ? -18.302 -18.793 13.881 1.00 53.19 173 GLY A N 1
ATOM 1362 C CA . GLY A 1 173 ? -19.000 -20.039 13.536 1.00 53.19 173 GLY A CA 1
ATOM 1363 C C . GLY A 1 173 ? -19.817 -20.656 14.675 1.00 53.19 173 GLY A C 1
ATOM 1364 O O . GLY A 1 173 ? -20.567 -21.593 14.429 1.00 53.19 173 GLY A O 1
ATOM 1365 N N . MET A 1 174 ? -19.663 -20.160 15.906 1.00 48.22 174 MET A N 1
ATOM 1366 C CA . MET A 1 174 ? -20.174 -20.817 17.117 1.00 48.22 174 MET A CA 1
ATOM 1367 C C . MET A 1 174 ? -20.856 -19.897 18.129 1.00 48.22 174 MET A C 1
ATOM 1369 O O . MET A 1 174 ? -21.441 -20.418 19.066 1.00 48.22 174 MET A O 1
ATOM 1373 N N . GLY A 1 175 ? -20.799 -18.568 17.966 1.00 41.22 175 GLY A N 1
ATOM 1374 C CA . GLY A 1 175 ? -21.478 -17.616 18.852 1.00 41.22 175 GLY A CA 1
ATOM 1375 C C . GLY A 1 175 ? -21.266 -17.893 20.345 1.00 41.22 175 GLY A C 1
ATOM 1376 O O . GLY A 1 175 ? -22.179 -18.380 20.984 1.00 41.22 175 GLY A O 1
ATOM 1377 N N . LEU A 1 176 ? -20.096 -17.534 20.892 1.00 38.66 176 LEU A N 1
ATOM 1378 C CA . LEU A 1 176 ? -19.699 -17.671 22.312 1.00 38.66 176 LEU A CA 1
ATOM 1379 C C . LEU A 1 176 ? -19.855 -19.087 22.918 1.00 38.66 176 LEU A C 1
ATOM 1381 O O . LEU A 1 176 ? -20.962 -19.587 23.084 1.00 38.66 176 LEU A O 1
ATOM 1385 N N . PRO A 1 177 ? -18.766 -19.740 23.366 1.00 38.41 177 PRO A N 1
ATOM 1386 C CA . PRO A 1 177 ? -18.874 -21.092 23.887 1.00 38.41 177 PRO A CA 1
ATOM 1387 C C . PRO A 1 177 ? -19.581 -21.087 25.247 1.00 38.41 177 PRO A C 1
ATOM 1389 O O . PRO A 1 177 ? -19.019 -20.648 26.249 1.00 38.41 177 PRO A O 1
ATOM 1392 N N . SER A 1 178 ? -20.775 -21.670 25.307 1.00 39.50 178 SER A N 1
ATOM 1393 C CA . SER A 1 178 ? -21.196 -22.399 26.496 1.00 39.50 178 SER A CA 1
ATOM 1394 C C . SER A 1 178 ? -21.198 -23.897 26.167 1.00 39.50 178 SER A C 1
ATOM 1396 O O . SER A 1 178 ? -21.927 -24.380 25.309 1.00 39.50 178 SER A O 1
ATOM 1398 N N . ALA A 1 179 ? -20.328 -24.631 26.862 1.00 35.22 179 ALA A N 1
ATOM 1399 C CA . ALA A 1 179 ? -20.496 -26.051 27.186 1.00 35.22 179 ALA A CA 1
ATOM 1400 C C . ALA A 1 179 ? -19.916 -27.187 26.313 1.00 35.22 179 ALA A C 1
ATOM 1402 O O . ALA A 1 179 ? -20.219 -28.328 26.646 1.00 35.22 179 ALA A O 1
ATOM 1403 N N . PHE A 1 180 ? -19.020 -26.997 25.330 1.00 38.28 180 PHE A N 1
ATOM 1404 C CA . PHE A 1 180 ? -18.392 -28.176 24.683 1.00 38.28 180 PHE A CA 1
ATOM 1405 C C . PHE A 1 180 ? -16.873 -28.078 24.467 1.00 38.28 180 PHE A C 1
ATOM 1407 O O . PHE A 1 180 ? -16.421 -27.378 23.559 1.00 38.28 180 PHE A O 1
ATOM 1414 N N . PRO A 1 181 ? -16.061 -28.815 25.254 1.00 41.69 181 PRO A N 1
ATOM 1415 C CA . PRO A 1 181 ? -14.660 -29.032 24.943 1.00 41.69 181 PRO A CA 1
ATOM 1416 C C . PRO A 1 181 ? -14.540 -30.145 23.883 1.00 41.69 181 PRO A C 1
ATOM 1418 O O . PRO A 1 181 ? -15.084 -31.233 24.052 1.00 41.69 181 PRO A O 1
ATOM 1421 N N . ASN A 1 182 ? -13.765 -29.880 22.826 1.00 38.84 182 ASN A N 1
ATOM 1422 C CA . ASN A 1 182 ? -13.072 -30.872 21.977 1.00 38.84 182 ASN A CA 1
ATOM 1423 C C . ASN A 1 182 ? -13.672 -31.360 20.637 1.00 38.84 182 ASN A C 1
ATOM 1425 O O . ASN A 1 182 ? -13.205 -32.383 20.146 1.00 38.84 182 ASN A O 1
ATOM 1429 N N . SER A 1 183 ? -14.581 -30.656 19.950 1.00 43.34 183 SER A N 1
ATOM 1430 C CA . SER A 1 183 ? -15.027 -31.135 18.613 1.00 43.34 183 SER A CA 1
ATOM 1431 C C . SER A 1 183 ? -15.215 -30.092 17.506 1.00 43.34 183 SER A C 1
ATOM 1433 O O . SER A 1 183 ? -15.746 -30.424 16.450 1.00 43.34 183 SER A O 1
ATOM 1435 N N . PHE A 1 184 ? -14.751 -28.850 17.679 1.00 40.00 184 PHE A N 1
ATOM 1436 C CA . PHE A 1 184 ? -15.210 -27.744 16.820 1.00 40.00 184 PHE A CA 1
ATOM 1437 C C . PHE A 1 184 ? -14.280 -27.257 15.702 1.00 40.00 184 PHE A C 1
ATOM 1439 O O . PHE A 1 184 ? -14.567 -26.258 15.044 1.00 40.00 184 PHE A O 1
ATOM 1446 N N . LEU A 1 185 ? -13.190 -27.967 15.418 1.00 41.31 185 LEU A N 1
ATOM 1447 C CA . LEU A 1 185 ? -12.485 -27.776 14.153 1.00 41.31 185 LEU A CA 1
ATOM 1448 C C . LEU A 1 185 ? -13.035 -28.802 13.172 1.00 41.31 185 LEU A C 1
ATOM 1450 O O . LEU A 1 185 ? -12.718 -29.987 13.290 1.00 41.31 185 LEU A O 1
ATOM 1454 N N . SER A 1 186 ? -13.851 -28.345 12.214 1.00 41.72 186 SER A N 1
ATOM 1455 C CA . SER A 1 186 ? -14.222 -29.160 11.051 1.00 41.72 186 SER A CA 1
ATOM 1456 C C . SER A 1 186 ? -12.971 -29.864 10.506 1.00 41.72 186 SER A C 1
ATOM 1458 O O . SER A 1 186 ? -11.878 -29.283 10.537 1.00 41.72 186 SER A O 1
ATOM 1460 N N . GLY A 1 187 ? -13.120 -31.100 10.018 1.00 39.19 187 GLY A N 1
ATOM 1461 C CA . GLY A 1 187 ? -12.031 -32.016 9.624 1.00 39.19 187 GLY A CA 1
ATOM 1462 C C . GLY A 1 187 ? -10.962 -31.474 8.657 1.00 39.19 187 GLY A C 1
ATOM 1463 O O . GLY A 1 187 ? -10.010 -32.179 8.338 1.00 39.19 187 GLY A O 1
ATOM 1464 N N . LYS A 1 188 ? -11.081 -30.226 8.182 1.00 40.69 188 LYS A N 1
ATOM 1465 C CA . LYS A 1 188 ? -10.064 -29.514 7.396 1.00 40.69 188 LYS A CA 1
ATOM 1466 C C . LYS A 1 188 ? -8.949 -28.865 8.238 1.00 40.69 188 LYS A C 1
ATOM 1468 O O . LYS A 1 188 ? -7.829 -28.769 7.748 1.00 40.69 188 LYS A O 1
ATOM 1473 N N . TYR A 1 189 ? -9.210 -28.468 9.489 1.00 38.28 189 TYR A N 1
ATOM 1474 C CA . TYR A 1 189 ? -8.178 -27.966 10.425 1.00 38.28 189 TYR A CA 1
ATOM 1475 C C . TYR A 1 189 ? -7.739 -29.013 11.459 1.00 38.28 189 TYR A C 1
ATOM 1477 O O . TYR A 1 189 ? -6.738 -28.825 12.148 1.00 38.28 189 TYR A O 1
ATOM 1485 N N . SER A 1 190 ? -8.452 -30.136 11.533 1.00 40.53 190 SER A N 1
ATOM 1486 C CA . SER A 1 190 ? -8.100 -31.316 12.318 1.00 40.53 190 SER A CA 1
ATOM 1487 C C . SER A 1 190 ? -7.744 -32.473 11.368 1.00 40.53 190 SER A C 1
ATOM 1489 O O . SER A 1 190 ? -8.582 -33.295 11.018 1.00 40.53 190 SER A O 1
ATOM 1491 N N . GLY A 1 191 ? -6.489 -32.524 10.897 1.00 46.09 191 GLY A N 1
ATOM 1492 C CA . GLY A 1 191 ? -5.972 -33.646 10.094 1.00 46.09 191 GLY A CA 1
ATOM 1493 C C . GLY A 1 191 ? -5.132 -33.261 8.867 1.00 46.09 191 GLY A C 1
ATOM 1494 O O . GLY A 1 191 ? -4.622 -32.145 8.757 1.00 46.09 191 GLY A O 1
ATOM 1495 N N . ALA A 1 192 ? -4.976 -34.203 7.927 1.00 40.25 192 ALA A N 1
ATOM 1496 C CA . ALA A 1 192 ? -4.064 -34.129 6.773 1.00 40.25 192 ALA A CA 1
ATOM 1497 C C . ALA A 1 192 ? -4.318 -32.955 5.793 1.00 40.25 192 ALA A C 1
ATOM 1499 O O . ALA A 1 192 ? -3.421 -32.581 5.039 1.00 40.25 192 ALA A O 1
ATOM 1500 N N . ALA A 1 193 ? -5.499 -32.328 5.831 1.00 45.22 193 ALA A N 1
ATOM 1501 C CA . ALA A 1 193 ? -5.861 -31.160 5.017 1.00 45.22 193 ALA A CA 1
ATOM 1502 C C . ALA A 1 193 ? -5.378 -29.804 5.588 1.00 45.22 193 ALA A C 1
ATOM 1504 O O . ALA A 1 193 ? -5.509 -28.777 4.922 1.00 45.22 193 ALA A O 1
ATOM 1505 N N . CYS A 1 194 ? -4.768 -29.790 6.780 1.00 52.81 194 CYS A N 1
ATOM 1506 C CA . CYS A 1 194 ? -4.220 -28.579 7.401 1.00 52.81 194 CYS A CA 1
ATOM 1507 C C . CYS A 1 194 ? -2.927 -28.096 6.709 1.00 52.81 194 CYS A C 1
ATOM 1509 O O . CYS A 1 194 ? -2.703 -26.893 6.549 1.00 52.81 194 CYS A O 1
ATOM 1511 N N . GLN A 1 195 ? -2.089 -29.023 6.223 1.00 56.53 195 GLN A N 1
ATOM 1512 C CA . GLN A 1 195 ? -0.795 -28.673 5.624 1.00 56.53 195 GLN A CA 1
ATOM 1513 C C . GLN A 1 195 ? -0.890 -27.816 4.348 1.00 56.53 195 GLN A C 1
ATOM 1515 O O . GLN A 1 195 ? -0.171 -26.817 4.273 1.00 56.53 195 GLN A O 1
ATOM 1520 N N . PRO A 1 196 ? -1.768 -28.116 3.367 1.00 58.66 196 PRO A N 1
ATOM 1521 C CA . PRO A 1 196 ? -1.931 -27.275 2.180 1.00 58.66 196 PRO A CA 1
ATOM 1522 C C . PRO A 1 196 ? -2.293 -25.826 2.526 1.00 58.66 196 PRO A C 1
ATOM 1524 O O . PRO A 1 196 ? -1.714 -24.896 1.966 1.00 58.66 196 PRO A O 1
ATOM 1527 N N . ARG A 1 197 ? -3.182 -25.622 3.508 1.00 66.19 197 ARG A N 1
ATOM 1528 C CA . ARG A 1 197 ? -3.622 -24.283 3.917 1.00 66.19 197 ARG A CA 1
ATOM 1529 C C . ARG A 1 197 ? -2.531 -23.506 4.647 1.00 66.19 197 ARG A C 1
ATOM 1531 O O . ARG A 1 197 ? -2.341 -22.327 4.370 1.00 66.19 197 ARG A O 1
ATOM 1538 N N . MET A 1 198 ? -1.762 -24.158 5.521 1.00 69.12 198 MET A N 1
ATOM 1539 C CA . MET A 1 198 ? -0.612 -23.520 6.176 1.00 69.12 198 MET A CA 1
ATOM 1540 C C . MET A 1 198 ? 0.438 -23.043 5.164 1.00 69.12 198 MET A C 1
ATOM 1542 O O . MET A 1 198 ? 1.030 -21.977 5.339 1.00 69.12 198 MET A O 1
ATOM 1546 N N . VAL A 1 199 ? 0.661 -23.813 4.093 1.00 71.06 199 VAL A N 1
ATOM 1547 C CA . VAL A 1 199 ? 1.558 -23.412 3.002 1.00 71.06 199 VAL A CA 1
ATOM 1548 C C . VAL A 1 199 ? 0.997 -22.198 2.260 1.00 71.06 199 VAL A C 1
ATOM 1550 O O . VAL A 1 199 ? 1.746 -21.259 1.996 1.00 71.06 199 VAL A O 1
ATOM 1553 N N . GLU A 1 200 ? -0.302 -22.171 1.959 1.00 71.62 200 GLU A N 1
ATOM 1554 C CA . GLU A 1 200 ? -0.954 -21.014 1.331 1.00 71.62 200 GLU A CA 1
ATOM 1555 C C . GLU A 1 200 ? -0.884 -19.754 2.199 1.00 71.62 200 GLU A C 1
ATOM 1557 O O . GLU A 1 200 ? -0.455 -18.710 1.709 1.00 71.62 200 GLU A O 1
ATOM 1562 N N . ASP A 1 201 ? -1.221 -19.847 3.487 1.00 75.56 201 ASP A N 1
ATOM 1563 C CA . ASP A 1 201 ? -1.155 -18.722 4.426 1.00 75.56 201 ASP A CA 1
ATOM 1564 C C . ASP A 1 201 ? 0.290 -18.206 4.568 1.00 75.56 201 ASP A C 1
ATOM 1566 O O . ASP A 1 201 ? 0.531 -16.998 4.595 1.00 75.56 201 ASP A O 1
ATOM 1570 N N . SER A 1 202 ? 1.281 -19.107 4.587 1.00 77.81 202 SER A N 1
ATOM 1571 C CA . SER A 1 202 ? 2.704 -18.740 4.593 1.00 77.81 202 SER A CA 1
ATOM 1572 C C . SER A 1 202 ? 3.118 -18.010 3.313 1.00 77.81 202 SER A C 1
ATOM 1574 O O . SER A 1 202 ? 3.835 -17.006 3.361 1.00 77.81 202 SER A O 1
ATOM 1576 N N . LEU A 1 203 ? 2.657 -18.479 2.150 1.00 75.81 203 LEU A N 1
ATOM 1577 C CA . LEU A 1 203 ? 2.897 -17.806 0.875 1.00 75.81 203 LEU A CA 1
ATOM 1578 C C . LEU A 1 203 ? 2.245 -16.420 0.855 1.00 75.81 203 LEU A C 1
ATOM 1580 O O . LEU A 1 203 ? 2.921 -15.455 0.511 1.00 75.81 203 LEU A O 1
ATOM 1584 N N . MET A 1 204 ? 0.993 -16.307 1.300 1.00 79.94 204 MET A N 1
ATOM 1585 C CA . MET A 1 204 ? 0.271 -15.037 1.420 1.00 79.94 204 MET A CA 1
ATOM 1586 C C . MET A 1 204 ? 0.986 -14.059 2.356 1.00 79.94 204 MET A C 1
ATOM 1588 O O . MET A 1 204 ? 1.161 -12.893 2.008 1.00 79.94 204 MET A O 1
ATOM 1592 N N . ALA A 1 205 ? 1.460 -14.520 3.515 1.00 83.25 205 ALA A N 1
ATOM 1593 C CA . ALA A 1 205 ? 2.208 -13.688 4.453 1.00 83.25 205 ALA A CA 1
ATOM 1594 C C . ALA A 1 205 ? 3.533 -13.189 3.851 1.00 83.25 205 ALA A C 1
ATOM 1596 O O . ALA A 1 205 ? 3.912 -12.032 4.039 1.00 83.25 205 ALA A O 1
ATOM 1597 N N . ASN A 1 206 ? 4.233 -14.041 3.095 1.00 79.69 206 ASN A N 1
ATOM 1598 C CA . ASN A 1 206 ? 5.451 -13.655 2.384 1.00 79.69 206 ASN A CA 1
ATOM 1599 C C . ASN A 1 206 ? 5.166 -12.669 1.240 1.00 79.69 206 ASN A C 1
ATOM 1601 O O . ASN A 1 206 ? 5.941 -11.738 1.038 1.00 79.69 206 ASN A O 1
ATOM 1605 N N . GLU A 1 207 ? 4.058 -12.839 0.516 1.00 79.12 207 GLU A N 1
ATOM 1606 C CA . GLU A 1 207 ? 3.609 -11.898 -0.516 1.00 79.12 207 GLU A CA 1
ATOM 1607 C C . GLU A 1 207 ? 3.247 -10.541 0.080 1.00 79.12 207 GLU A C 1
ATOM 1609 O O . GLU A 1 207 ? 3.710 -9.518 -0.419 1.00 79.12 207 GLU A O 1
ATOM 1614 N N . LEU A 1 208 ? 2.485 -10.520 1.177 1.00 85.38 208 LEU A N 1
ATOM 1615 C CA . LEU A 1 208 ? 2.180 -9.286 1.888 1.00 85.38 208 LEU A CA 1
ATOM 1616 C C . LEU A 1 208 ? 3.465 -8.615 2.369 1.00 85.38 208 LEU A C 1
ATOM 1618 O O . LEU A 1 208 ? 3.632 -7.421 2.157 1.00 85.38 208 LEU A O 1
ATOM 1622 N N . ARG A 1 209 ? 4.408 -9.367 2.948 1.00 83.19 209 ARG A N 1
ATOM 1623 C CA . ARG A 1 209 ? 5.708 -8.814 3.347 1.00 83.19 209 ARG A CA 1
ATOM 1624 C C . ARG A 1 209 ? 6.426 -8.184 2.157 1.00 83.19 209 ARG A C 1
ATOM 1626 O O . ARG A 1 209 ? 6.875 -7.053 2.279 1.00 83.19 209 ARG A O 1
ATOM 1633 N N . ALA A 1 210 ? 6.480 -8.866 1.013 1.00 74.81 210 ALA A N 1
ATOM 1634 C CA . ALA A 1 210 ? 7.093 -8.339 -0.204 1.00 74.81 210 ALA A CA 1
ATOM 1635 C C . ALA A 1 210 ? 6.400 -7.054 -0.692 1.00 74.81 210 ALA A C 1
ATOM 1637 O O . ALA A 1 210 ? 7.077 -6.105 -1.092 1.00 74.81 210 ALA A O 1
ATOM 1638 N N . ILE A 1 211 ? 5.065 -7.000 -0.618 1.00 80.00 211 ILE A N 1
ATOM 1639 C CA . ILE A 1 211 ? 4.271 -5.809 -0.938 1.00 80.00 211 ILE A CA 1
ATOM 1640 C C . ILE A 1 211 ? 4.619 -4.676 0.016 1.00 80.00 211 ILE A C 1
ATOM 1642 O O . ILE A 1 211 ? 4.938 -3.598 -0.467 1.00 80.00 211 ILE A O 1
ATOM 1646 N N . LEU A 1 212 ? 4.602 -4.912 1.329 1.00 82.50 212 LEU A N 1
ATOM 1647 C CA . LEU A 1 212 ? 4.867 -3.895 2.348 1.00 82.50 212 LEU A CA 1
ATOM 1648 C C . LEU A 1 212 ? 6.312 -3.389 2.299 1.00 82.50 212 LEU A C 1
ATOM 1650 O O . LEU A 1 212 ? 6.543 -2.199 2.478 1.00 82.50 212 LEU A O 1
ATOM 1654 N N . THR A 1 213 ? 7.282 -4.259 2.000 1.00 77.06 213 THR A N 1
ATOM 1655 C CA . THR A 1 213 ? 8.672 -3.833 1.799 1.00 77.06 213 THR A CA 1
ATOM 1656 C C . THR A 1 213 ? 8.834 -3.065 0.494 1.00 77.06 213 THR A C 1
ATOM 1658 O O . THR A 1 213 ? 9.465 -2.015 0.486 1.00 77.06 213 THR A O 1
ATOM 1661 N N . GLY A 1 214 ? 8.233 -3.557 -0.595 1.00 72.88 214 GLY A N 1
ATOM 1662 C CA . GLY A 1 214 ? 8.307 -2.950 -1.919 1.00 72.88 214 GLY A CA 1
ATOM 1663 C C . GLY A 1 214 ? 9.714 -2.759 -2.481 1.00 72.88 214 GLY A C 1
ATOM 1664 O O . GLY A 1 214 ? 10.706 -3.186 -1.900 1.00 72.88 214 GLY A O 1
ATOM 1665 N N . VAL A 1 215 ? 9.787 -2.091 -3.634 1.00 76.69 215 VAL A N 1
ATOM 1666 C CA . VAL A 1 215 ? 10.977 -1.297 -3.965 1.00 76.69 215 VAL A CA 1
ATOM 1667 C C . VAL A 1 215 ? 10.869 -0.025 -3.127 1.00 76.69 215 VAL A C 1
ATOM 1669 O O . VAL A 1 215 ? 9.788 0.563 -3.045 1.00 76.69 215 VAL A O 1
ATOM 1672 N N . GLN A 1 216 ? 11.959 0.397 -2.496 1.00 76.50 216 GLN A N 1
ATOM 1673 C CA . GLN A 1 216 ? 11.995 1.656 -1.745 1.00 76.50 216 GLN A CA 1
ATOM 1674 C C . GLN A 1 216 ? 13.055 2.548 -2.353 1.00 76.50 216 GLN A C 1
ATOM 1676 O O . GLN A 1 216 ? 14.217 2.167 -2.348 1.00 76.50 216 GLN A O 1
ATOM 1681 N N . ILE A 1 217 ? 12.688 3.725 -2.851 1.00 79.31 217 ILE A N 1
ATOM 1682 C CA . ILE A 1 217 ? 13.684 4.704 -3.297 1.00 79.31 217 ILE A CA 1
ATOM 1683 C C . ILE A 1 217 ? 14.322 5.296 -2.036 1.00 79.31 217 ILE A C 1
ATOM 1685 O O . ILE A 1 217 ? 13.665 6.020 -1.290 1.00 79.31 217 ILE A O 1
ATOM 1689 N N . THR A 1 218 ? 15.566 4.916 -1.750 1.00 75.19 218 THR A N 1
ATOM 1690 C CA . THR A 1 218 ? 16.224 5.161 -0.456 1.00 75.19 218 THR A CA 1
ATOM 1691 C C . THR A 1 218 ? 16.955 6.476 -0.382 1.00 75.19 218 THR A C 1
ATOM 1693 O O . THR A 1 218 ? 17.058 7.063 0.692 1.00 75.19 218 THR A O 1
ATOM 1696 N N . SER A 1 219 ? 17.489 6.935 -1.502 1.00 65.75 219 SER A N 1
ATOM 1697 C CA . SER A 1 219 ? 18.207 8.189 -1.549 1.00 65.75 219 SER A CA 1
ATOM 1698 C C . SER A 1 219 ? 18.097 8.781 -2.943 1.00 65.75 219 SER A C 1
ATOM 1700 O O . SER A 1 219 ? 17.858 8.100 -3.945 1.00 65.75 219 SER A O 1
ATOM 1702 N N . SER A 1 220 ? 18.223 10.094 -2.963 1.00 61.88 220 SER A N 1
ATOM 1703 C CA . SER A 1 220 ? 18.458 10.845 -4.170 1.00 61.88 220 SER A CA 1
ATOM 1704 C C . SER A 1 220 ? 19.472 11.907 -3.833 1.00 61.88 220 SER A C 1
ATOM 1706 O O . SER A 1 220 ? 19.125 12.902 -3.195 1.00 61.88 220 SER A O 1
ATOM 1708 N N . SER A 1 221 ? 20.726 11.663 -4.185 1.00 57.75 221 SER A N 1
ATOM 1709 C CA . SER A 1 221 ? 21.724 12.715 -4.146 1.00 57.75 221 SER A CA 1
ATOM 1710 C C . SER A 1 221 ? 21.532 13.574 -5.389 1.00 57.75 221 SER A C 1
ATOM 1712 O O . SER A 1 221 ? 21.483 13.079 -6.519 1.00 57.75 221 SER A O 1
ATOM 1714 N N . ILE A 1 222 ? 21.377 14.878 -5.166 1.00 60.53 222 ILE A N 1
ATOM 1715 C CA . ILE A 1 222 ? 21.544 15.847 -6.240 1.00 60.53 222 ILE A CA 1
ATOM 1716 C C . ILE A 1 222 ? 22.993 15.684 -6.686 1.00 60.53 222 ILE A C 1
ATOM 1718 O O . ILE A 1 222 ? 23.921 15.847 -5.890 1.00 60.53 222 ILE A O 1
ATOM 1722 N N . SER A 1 223 ? 23.164 15.233 -7.924 1.00 59.41 223 SER A N 1
ATOM 1723 C CA . SER A 1 223 ? 24.480 15.080 -8.521 1.00 59.41 223 SER A CA 1
ATOM 1724 C C . SER A 1 223 ? 25.161 16.453 -8.564 1.00 59.41 223 SER A C 1
ATOM 1726 O O . SER A 1 223 ? 24.469 17.455 -8.749 1.00 59.41 223 SER A O 1
ATOM 1728 N N . PRO A 1 224 ? 26.496 16.539 -8.417 1.00 63.72 224 PRO A N 1
ATOM 1729 C CA . PRO A 1 224 ? 27.210 17.798 -8.637 1.00 63.72 224 PRO A CA 1
ATOM 1730 C C . PRO A 1 224 ? 26.958 18.369 -10.043 1.00 63.72 224 PRO A C 1
ATOM 1732 O O . PRO A 1 224 ? 27.057 19.580 -10.237 1.00 63.72 224 PRO A O 1
ATOM 1735 N N . ASP A 1 225 ? 26.594 17.510 -11.001 1.00 70.56 225 ASP A N 1
ATOM 1736 C CA . ASP A 1 225 ? 26.235 17.921 -12.351 1.00 70.56 225 ASP A CA 1
ATOM 1737 C C . ASP A 1 225 ? 24.736 18.267 -12.435 1.00 70.56 225 ASP A C 1
ATOM 1739 O O . ASP A 1 225 ? 23.896 17.380 -12.222 1.00 70.56 225 ASP A O 1
ATOM 1743 N N . PRO A 1 226 ? 24.389 19.518 -12.800 1.00 67.19 226 PRO A N 1
ATOM 1744 C CA . PRO A 1 226 ? 23.038 20.081 -12.678 1.00 67.19 226 PRO A CA 1
ATOM 1745 C C . PRO A 1 226 ? 21.987 19.405 -13.567 1.00 67.19 226 PRO A C 1
ATOM 1747 O O . PRO A 1 226 ? 20.791 19.553 -13.327 1.00 67.19 226 PRO A O 1
ATOM 1750 N N . ASP A 1 227 ? 22.429 18.642 -14.564 1.00 79.12 227 ASP A N 1
ATOM 1751 C CA . ASP A 1 227 ? 21.567 18.006 -15.561 1.00 79.12 227 ASP A CA 1
ATOM 1752 C C . ASP A 1 227 ? 21.428 16.491 -15.294 1.00 79.12 227 ASP A C 1
ATOM 1754 O O . ASP A 1 227 ? 21.000 15.719 -16.154 1.00 79.12 227 ASP A O 1
ATOM 1758 N N . THR A 1 228 ? 21.824 16.041 -14.094 1.00 83.44 228 THR A N 1
ATOM 1759 C CA . THR A 1 228 ? 21.808 14.624 -13.719 1.00 83.44 228 THR A CA 1
ATOM 1760 C C . THR A 1 228 ? 21.240 14.376 -12.327 1.00 83.44 228 THR A C 1
ATOM 1762 O O . THR A 1 228 ? 21.310 15.216 -11.433 1.00 83.44 228 THR A O 1
ATOM 1765 N N . TYR A 1 229 ? 20.687 13.183 -12.126 1.00 84.50 229 TYR A N 1
ATOM 1766 C CA . TYR A 1 229 ? 20.077 12.780 -10.862 1.00 84.50 229 TYR A CA 1
ATOM 1767 C C . TYR A 1 229 ? 20.361 11.310 -10.586 1.00 84.50 229 TYR A C 1
ATOM 1769 O O . TYR A 1 229 ? 20.056 10.455 -11.416 1.00 84.50 229 TYR A O 1
ATOM 1777 N N . THR A 1 230 ? 20.924 10.994 -9.422 1.00 88.44 230 THR A N 1
ATOM 1778 C CA . THR A 1 230 ? 21.164 9.600 -9.040 1.00 88.44 230 THR A CA 1
ATOM 1779 C C . THR A 1 230 ? 19.984 9.097 -8.227 1.00 88.44 230 THR A C 1
ATOM 1781 O O . THR A 1 230 ? 19.704 9.604 -7.142 1.00 88.44 230 THR A O 1
ATOM 1784 N N . VAL A 1 231 ? 19.291 8.087 -8.751 1.00 89.62 231 VAL A N 1
ATOM 1785 C CA . VAL A 1 231 ? 18.271 7.352 -8.005 1.00 89.62 231 VAL A CA 1
ATOM 1786 C C . VAL A 1 231 ? 18.889 6.088 -7.421 1.00 89.62 231 VAL A C 1
ATOM 1788 O O . VAL A 1 231 ? 19.517 5.306 -8.135 1.00 89.62 231 VAL A O 1
ATOM 1791 N N . GLU A 1 232 ? 18.661 5.865 -6.131 1.00 90.69 232 GLU A N 1
ATOM 1792 C CA . GLU A 1 232 ? 18.994 4.621 -5.440 1.00 90.69 232 GLU A CA 1
ATOM 1793 C C . GLU A 1 232 ? 17.732 3.969 -4.886 1.00 90.69 232 GLU A C 1
ATOM 1795 O O . GLU A 1 232 ? 16.814 4.655 -4.421 1.00 90.69 232 GLU A O 1
ATOM 1800 N N . TRP A 1 233 ? 17.680 2.640 -4.906 1.00 91.50 233 TRP A N 1
ATOM 1801 C CA . TRP A 1 233 ? 16.549 1.895 -4.375 1.00 91.50 233 TRP A CA 1
ATOM 1802 C C . TRP A 1 233 ? 16.953 0.628 -3.630 1.00 91.50 233 TRP A C 1
ATOM 1804 O O . TRP A 1 233 ? 17.916 -0.046 -3.970 1.00 91.50 233 TRP A O 1
ATOM 1814 N N . ARG A 1 234 ? 16.162 0.240 -2.630 1.00 87.00 234 ARG A N 1
ATOM 1815 C CA . ARG A 1 234 ? 16.244 -1.088 -2.023 1.00 87.00 234 ARG A CA 1
ATOM 1816 C C . ARG A 1 234 ? 15.474 -2.105 -2.859 1.00 87.00 234 ARG A C 1
ATOM 1818 O O . ARG A 1 234 ? 14.338 -1.821 -3.257 1.00 87.00 234 ARG A O 1
ATOM 1825 N N . PRO A 1 235 ? 16.060 -3.290 -3.092 1.00 83.75 235 PRO A N 1
ATOM 1826 C CA . PRO A 1 235 ? 15.385 -4.374 -3.779 1.00 83.75 235 PRO A CA 1
ATOM 1827 C C . PRO A 1 235 ? 14.214 -4.899 -2.929 1.00 83.75 235 PRO A C 1
ATOM 1829 O O . PRO A 1 235 ? 14.294 -4.898 -1.697 1.00 83.75 235 PRO A O 1
ATOM 1832 N N . PRO A 1 236 ? 13.140 -5.401 -3.558 1.00 79.12 236 PRO A N 1
ATOM 1833 C CA . PRO A 1 236 ? 12.063 -6.064 -2.839 1.00 79.12 236 PRO A CA 1
ATOM 1834 C C . PRO A 1 236 ? 12.547 -7.380 -2.227 1.00 79.12 236 PRO A C 1
ATOM 1836 O O . PRO A 1 236 ? 13.341 -8.111 -2.822 1.00 79.12 236 PRO A O 1
ATOM 1839 N N . THR A 1 237 ? 12.013 -7.736 -1.058 1.00 74.75 237 THR A N 1
ATOM 1840 C CA . THR A 1 237 ? 12.287 -9.048 -0.459 1.00 74.75 237 THR A CA 1
ATOM 1841 C C . THR A 1 237 ? 11.402 -10.102 -1.122 1.00 74.75 237 THR A C 1
ATOM 1843 O O . THR A 1 237 ? 10.199 -10.158 -0.876 1.00 74.75 237 THR A O 1
ATOM 1846 N N . LEU A 1 238 ? 11.989 -10.938 -1.979 1.00 73.62 238 LEU A N 1
ATOM 1847 C CA . LEU A 1 238 ? 11.297 -12.021 -2.683 1.00 73.62 238 LEU A CA 1
ATOM 1848 C C . LEU A 1 238 ? 11.656 -13.375 -2.058 1.00 73.62 238 LEU A C 1
ATOM 1850 O O . LEU A 1 238 ? 12.808 -13.630 -1.724 1.00 73.62 238 LEU A O 1
ATOM 1854 N N . SER A 1 239 ? 10.673 -14.265 -1.917 1.00 62.44 239 SER A N 1
ATOM 1855 C CA . SER A 1 239 ? 10.820 -15.507 -1.143 1.00 62.44 239 SER A CA 1
ATOM 1856 C C . SER A 1 239 ? 11.760 -16.553 -1.757 1.00 62.44 239 SER A C 1
ATOM 1858 O O . SER A 1 239 ? 12.317 -17.352 -1.010 1.00 62.44 239 SER A O 1
ATOM 1860 N N . LYS A 1 240 ? 11.919 -16.598 -3.092 1.00 67.81 240 LYS A N 1
ATOM 1861 C CA . LYS A 1 240 ? 12.702 -17.655 -3.779 1.00 67.81 240 LYS A CA 1
ATOM 1862 C C . LYS A 1 240 ? 13.427 -17.250 -5.069 1.00 67.81 240 LYS A C 1
ATOM 1864 O O . LYS A 1 240 ? 14.240 -18.028 -5.556 1.00 67.81 240 LYS A O 1
ATOM 1869 N N . LYS A 1 241 ? 13.146 -16.083 -5.658 1.00 72.75 241 LYS A N 1
ATOM 1870 C CA . LYS A 1 241 ? 13.782 -15.635 -6.912 1.00 72.75 241 LYS A CA 1
ATOM 1871 C C . LYS A 1 241 ? 14.325 -14.219 -6.760 1.00 72.75 241 LYS A C 1
ATOM 1873 O O . LYS A 1 241 ? 13.692 -13.402 -6.102 1.00 72.75 241 LYS A O 1
ATOM 1878 N N . LYS A 1 242 ? 15.471 -13.939 -7.383 1.00 82.88 242 LYS A N 1
ATOM 1879 C CA . LYS A 1 242 ? 16.037 -12.587 -7.476 1.00 82.88 242 LYS A CA 1
ATOM 1880 C C . LYS A 1 242 ? 15.361 -11.813 -8.603 1.00 82.88 242 LYS A C 1
ATOM 1882 O O . LYS A 1 242 ? 14.956 -12.418 -9.592 1.00 82.88 242 LYS A O 1
ATOM 1887 N N . VAL A 1 243 ? 15.256 -10.497 -8.446 1.00 85.31 243 VAL A N 1
ATOM 1888 C CA . VAL A 1 243 ? 14.848 -9.589 -9.527 1.00 85.31 243 VAL A CA 1
ATOM 1889 C C . VAL A 1 243 ? 15.794 -9.800 -10.710 1.00 85.31 243 VAL A C 1
ATOM 1891 O O . VAL A 1 243 ? 17.006 -9.838 -10.515 1.00 85.31 243 VAL A O 1
ATOM 1894 N N . SER A 1 244 ? 15.251 -9.986 -11.913 1.00 88.25 244 SER A N 1
ATOM 1895 C CA . SER A 1 244 ? 16.073 -10.151 -13.119 1.00 88.25 244 SER A CA 1
ATOM 1896 C C . SER A 1 244 ? 16.514 -8.802 -13.677 1.00 88.25 244 SER A C 1
ATOM 1898 O O . SER A 1 244 ? 17.629 -8.659 -14.166 1.00 88.25 244 SER A O 1
ATOM 1900 N N . GLU A 1 245 ? 15.642 -7.803 -13.577 1.00 93.25 245 GLU A N 1
ATOM 1901 C CA . GLU A 1 245 ? 15.823 -6.491 -14.186 1.00 93.25 245 GLU A CA 1
ATOM 1902 C C . GLU A 1 245 ? 15.005 -5.450 -13.414 1.00 93.25 245 GLU A C 1
ATOM 1904 O O . GLU A 1 245 ? 13.930 -5.757 -12.904 1.00 93.25 245 GLU A O 1
ATOM 1909 N N . TYR A 1 246 ? 15.489 -4.217 -13.344 1.00 92.50 246 TYR A N 1
ATOM 1910 C CA . TYR A 1 246 ? 14.707 -3.049 -12.971 1.00 92.50 246 TYR A CA 1
ATOM 1911 C C . TYR A 1 246 ? 14.446 -2.188 -14.200 1.00 92.50 246 TYR A C 1
ATOM 1913 O O . TYR A 1 246 ? 15.350 -1.917 -14.985 1.00 92.50 246 TYR A O 1
ATOM 1921 N N . ARG A 1 247 ? 13.222 -1.689 -14.332 1.00 93.94 247 ARG A N 1
ATOM 1922 C CA . ARG A 1 247 ? 12.876 -0.676 -15.322 1.00 93.94 247 ARG A CA 1
ATOM 1923 C C . ARG A 1 247 ? 12.679 0.654 -14.620 1.00 93.94 247 ARG A C 1
ATOM 1925 O O . ARG A 1 247 ? 11.750 0.820 -13.834 1.00 93.94 247 ARG A O 1
ATOM 1932 N N . VAL A 1 248 ? 13.551 1.606 -14.920 1.00 92.88 248 VAL A N 1
ATOM 1933 C CA . VAL A 1 248 ? 13.472 2.971 -14.407 1.00 92.88 248 VAL A CA 1
ATOM 1934 C C . VAL A 1 248 ? 12.759 3.824 -15.446 1.00 92.88 248 VAL A C 1
ATOM 1936 O O . VAL A 1 248 ? 13.235 3.984 -16.567 1.00 92.88 248 VAL A O 1
ATOM 1939 N N . ILE A 1 249 ? 11.592 4.341 -15.085 1.00 92.00 249 ILE A N 1
ATOM 1940 C CA . ILE A 1 249 ? 10.738 5.161 -15.938 1.00 92.00 249 ILE A CA 1
ATOM 1941 C C . ILE A 1 249 ? 10.682 6.555 -15.337 1.00 92.00 249 ILE A C 1
ATOM 1943 O O . ILE A 1 249 ? 10.333 6.697 -14.170 1.00 92.00 249 ILE A O 1
ATOM 1947 N N . TYR A 1 250 ? 10.976 7.589 -16.114 1.00 92.25 250 TYR A N 1
ATOM 1948 C CA . TYR A 1 250 ? 10.829 8.963 -15.644 1.00 92.25 250 TYR A CA 1
ATOM 1949 C C . TYR A 1 250 ? 10.256 9.870 -16.721 1.00 92.25 250 TYR A C 1
ATOM 1951 O O . TYR A 1 250 ? 10.463 9.674 -17.920 1.00 92.25 250 TYR A O 1
ATOM 1959 N N . LYS A 1 251 ? 9.479 10.860 -16.289 1.00 92.06 251 LYS A N 1
ATOM 1960 C CA . LYS A 1 251 ? 8.838 11.822 -17.186 1.00 92.06 251 LYS A CA 1
ATOM 1961 C C . LYS A 1 251 ? 8.710 13.182 -16.529 1.00 92.06 251 LYS A C 1
ATOM 1963 O O . LYS A 1 251 ? 8.431 13.273 -15.335 1.00 92.06 251 LYS A O 1
ATOM 1968 N N . LYS A 1 252 ? 8.870 14.233 -17.329 1.00 91.62 252 LYS A N 1
ATOM 1969 C CA . LYS A 1 252 ? 8.682 15.610 -16.881 1.00 91.62 252 LYS A CA 1
ATOM 1970 C C . LYS A 1 252 ? 7.201 15.885 -16.623 1.00 91.62 252 LYS A C 1
ATOM 1972 O O . LYS A 1 252 ? 6.342 15.555 -17.449 1.00 91.62 252 LYS A O 1
ATOM 1977 N N . VAL A 1 253 ? 6.899 16.494 -15.483 1.00 88.81 253 VAL A N 1
ATOM 1978 C CA . VAL A 1 253 ? 5.535 16.781 -15.029 1.00 88.81 253 VAL A CA 1
ATOM 1979 C C . VAL A 1 253 ? 5.403 18.220 -14.551 1.00 88.81 253 VAL A C 1
ATOM 1981 O O . VAL A 1 253 ? 6.357 18.829 -14.077 1.00 88.81 253 VAL A O 1
ATOM 1984 N N . THR A 1 254 ? 4.196 18.765 -14.649 1.00 87.38 254 THR A N 1
ATOM 1985 C CA . THR A 1 254 ? 3.803 19.972 -13.919 1.00 87.38 254 THR A CA 1
ATOM 1986 C C . THR A 1 254 ? 3.019 19.572 -12.681 1.00 87.38 254 THR A C 1
ATOM 1988 O O . THR A 1 254 ? 2.272 18.592 -12.695 1.00 87.38 254 THR A O 1
ATOM 1991 N N . LEU A 1 255 ? 3.181 20.321 -11.593 1.00 84.06 255 LEU A N 1
ATOM 1992 C CA . LEU A 1 255 ? 2.496 20.064 -10.329 1.00 84.06 255 LEU A CA 1
ATOM 1993 C C . LEU A 1 255 ? 1.364 21.070 -10.102 1.00 84.06 255 LEU A C 1
ATOM 1995 O O . LEU A 1 255 ? 1.480 22.229 -10.492 1.00 84.06 255 LEU A O 1
ATOM 1999 N N . LYS A 1 256 ? 0.280 20.625 -9.454 1.00 78.56 256 LYS A N 1
ATOM 2000 C CA . LYS A 1 256 ? -0.851 21.477 -9.040 1.00 78.56 256 LYS A CA 1
ATOM 2001 C C . LYS A 1 256 ? -0.490 22.371 -7.853 1.00 78.56 256 LYS A C 1
ATOM 2003 O O . LYS A 1 256 ? -0.884 23.527 -7.837 1.00 78.56 256 LYS A O 1
ATOM 2008 N N . ASN A 1 257 ? 0.271 21.838 -6.896 1.00 75.56 257 ASN A N 1
ATOM 2009 C CA . ASN A 1 257 ? 0.718 22.552 -5.700 1.00 75.56 257 ASN A CA 1
ATOM 2010 C C . ASN A 1 257 ? 2.246 22.613 -5.717 1.00 75.56 257 ASN A C 1
ATOM 2012 O O . ASN A 1 257 ? 2.894 21.603 -5.447 1.00 75.56 257 ASN A O 1
ATOM 2016 N N . LYS A 1 258 ? 2.812 23.769 -6.078 1.00 63.09 258 LYS A N 1
ATOM 2017 C CA . LYS A 1 258 ? 4.269 23.974 -6.106 1.00 63.09 258 LYS A CA 1
ATOM 2018 C C . LYS A 1 258 ? 4.851 24.310 -4.727 1.00 63.09 258 LYS A C 1
ATOM 2020 O O . LYS A 1 258 ? 6.021 24.033 -4.499 1.00 63.09 258 LYS A O 1
ATOM 2025 N N . ASP A 1 259 ? 4.024 24.826 -3.817 1.00 57.81 259 ASP A N 1
ATOM 2026 C CA . ASP A 1 259 ? 4.466 25.385 -2.528 1.00 57.81 259 ASP A CA 1
ATOM 2027 C C . ASP A 1 259 ? 4.433 24.383 -1.364 1.00 57.81 259 ASP A C 1
ATOM 2029 O O . ASP A 1 259 ? 4.742 24.728 -0.226 1.00 57.81 259 ASP A O 1
ATOM 2033 N N . SER A 1 260 ? 4.016 23.141 -1.615 1.00 55.91 260 SER A N 1
ATOM 2034 C CA . SER A 1 260 ? 3.980 22.110 -0.581 1.00 55.91 260 SER A CA 1
ATOM 2035 C C . SER A 1 260 ? 5.329 21.408 -0.465 1.00 55.91 260 SER A C 1
ATOM 2037 O O . SER A 1 260 ? 5.930 21.093 -1.492 1.00 55.91 260 SER A O 1
ATOM 2039 N N . GLU A 1 261 ? 5.747 21.078 0.760 1.00 56.56 261 GLU A N 1
ATOM 2040 C CA . GLU A 1 261 ? 6.851 20.140 1.005 1.00 56.56 261 GLU A CA 1
ATOM 2041 C C . GLU A 1 261 ? 6.688 18.863 0.152 1.00 56.56 261 GLU A C 1
ATOM 2043 O O . GLU A 1 261 ? 5.555 18.443 -0.116 1.00 56.56 261 GLU A O 1
ATOM 2048 N N . ASP A 1 262 ? 7.808 18.236 -0.242 1.00 55.22 262 ASP A N 1
ATOM 2049 C CA . ASP A 1 262 ? 7.938 17.071 -1.147 1.00 55.22 262 ASP A CA 1
ATOM 2050 C C . ASP A 1 262 ? 6.862 15.976 -0.989 1.00 55.22 262 ASP A C 1
ATOM 2052 O O . ASP A 1 262 ? 6.552 15.238 -1.924 1.00 55.22 262 ASP A O 1
ATOM 2056 N N . ARG A 1 263 ? 6.266 15.856 0.201 1.00 52.25 263 ARG A N 1
ATOM 2057 C CA . ARG A 1 263 ? 5.275 14.837 0.567 1.00 52.25 263 ARG A CA 1
ATOM 2058 C C . ARG A 1 263 ? 3.881 15.033 -0.040 1.00 52.25 263 ARG A C 1
ATOM 2060 O O . ARG A 1 263 ? 3.070 14.116 0.050 1.00 52.25 263 ARG A O 1
ATOM 2067 N N . LEU A 1 264 ? 3.566 16.191 -0.626 1.00 61.06 264 LEU A N 1
ATOM 2068 C CA . LEU A 1 264 ? 2.202 16.511 -1.090 1.00 61.06 264 LEU A CA 1
ATOM 2069 C C . LEU A 1 264 ? 2.109 16.924 -2.566 1.00 61.06 264 LEU A C 1
ATOM 2071 O O . LEU A 1 264 ? 1.046 17.365 -3.018 1.00 61.06 264 LEU A O 1
ATOM 2075 N N . TRP A 1 265 ? 3.180 16.751 -3.340 1.00 73.88 265 TRP A N 1
ATOM 2076 C CA . TRP A 1 265 ? 3.170 17.077 -4.762 1.00 73.88 265 TRP A CA 1
ATOM 2077 C C . TRP A 1 265 ? 2.146 16.243 -5.534 1.00 73.88 265 TRP A C 1
ATOM 2079 O O . TRP A 1 265 ? 2.176 15.013 -5.555 1.00 73.88 265 TRP A O 1
ATOM 2089 N N . ARG A 1 266 ? 1.226 16.940 -6.207 1.00 73.06 266 ARG A N 1
ATOM 2090 C CA . ARG A 1 266 ? 0.209 16.338 -7.077 1.00 73.06 266 ARG A CA 1
ATOM 2091 C C . ARG A 1 266 ? 0.468 16.727 -8.516 1.00 73.06 266 ARG A C 1
ATOM 2093 O O . ARG A 1 266 ? 0.546 17.914 -8.822 1.00 73.06 266 ARG A O 1
ATOM 2100 N N . ILE A 1 267 ? 0.532 15.740 -9.400 1.00 78.06 267 ILE A N 1
ATOM 2101 C CA . ILE A 1 267 ? 0.739 15.968 -10.830 1.00 78.06 267 ILE A CA 1
ATOM 2102 C C . ILE A 1 267 ? -0.504 16.637 -11.428 1.00 78.06 267 ILE A C 1
ATOM 2104 O O . ILE A 1 267 ? -1.630 16.169 -11.254 1.00 78.06 267 ILE A O 1
ATOM 2108 N N . HIS A 1 268 ? -0.288 17.755 -12.114 1.00 77.44 268 HIS A N 1
ATOM 2109 C CA . HIS A 1 268 ? -1.284 18.457 -12.911 1.00 77.44 268 HIS A CA 1
ATOM 2110 C C . HIS A 1 268 ? -1.354 17.866 -14.315 1.00 77.44 268 HIS A C 1
ATOM 2112 O O . HIS A 1 268 ? -2.412 17.411 -14.740 1.00 77.44 268 HIS A O 1
ATOM 2118 N N . GLN A 1 269 ? -0.213 17.837 -15.002 1.00 81.19 269 GLN A N 1
ATOM 2119 C CA . GLN A 1 269 ? -0.105 17.388 -16.381 1.00 81.19 269 GLN A CA 1
ATOM 2120 C C . GLN A 1 269 ? 1.266 16.750 -16.614 1.00 81.19 269 GLN A C 1
ATOM 2122 O O . GLN A 1 269 ? 2.255 17.092 -15.963 1.00 81.19 269 GLN A O 1
ATOM 2127 N N . THR A 1 270 ? 1.330 15.805 -17.550 1.00 78.69 270 THR A N 1
ATOM 2128 C CA . THR A 1 270 ? 2.615 15.306 -18.056 1.00 78.69 270 THR A CA 1
ATOM 2129 C C . THR A 1 270 ? 3.060 16.202 -19.212 1.00 78.69 270 THR A C 1
ATOM 2131 O O . THR A 1 270 ? 2.276 16.431 -20.128 1.00 78.69 270 THR A O 1
ATOM 2134 N N . VAL A 1 271 ? 4.288 16.727 -19.152 1.00 78.88 271 VAL A N 1
ATOM 2135 C CA . VAL A 1 271 ? 4.823 17.674 -20.151 1.00 78.88 271 VAL A CA 1
ATOM 2136 C C . VAL A 1 271 ? 5.313 16.943 -21.400 1.00 78.88 271 VAL A C 1
ATOM 2138 O O . VAL A 1 271 ? 5.090 17.411 -22.509 1.00 78.88 271 VAL A O 1
ATOM 2141 N N . SER A 1 272 ? 5.942 15.778 -21.225 1.00 73.50 272 SER A N 1
ATOM 2142 C CA . SER A 1 272 ? 6.363 14.916 -22.335 1.00 73.50 272 SER A CA 1
ATOM 2143 C C . SER A 1 272 ? 5.320 13.831 -22.607 1.00 73.50 272 SER A C 1
ATOM 2145 O O . SER A 1 272 ? 4.865 13.159 -21.679 1.00 73.50 272 SER A O 1
ATOM 2147 N N . SER A 1 273 ? 4.965 13.621 -23.876 1.00 67.69 273 SER A N 1
ATOM 2148 C CA . SER A 1 273 ? 4.070 12.531 -24.289 1.00 67.69 273 SER A CA 1
ATOM 2149 C C . SER A 1 273 ? 4.726 11.152 -24.152 1.00 67.69 273 SER A C 1
ATOM 2151 O O . SER A 1 273 ? 4.034 10.169 -23.885 1.00 67.69 273 SER A O 1
ATOM 2153 N N . THR A 1 274 ? 6.056 11.072 -24.265 1.00 80.38 274 THR A N 1
ATOM 2154 C CA . THR A 1 274 ? 6.823 9.825 -24.161 1.00 80.38 274 THR A CA 1
ATOM 2155 C C . THR A 1 274 ? 7.717 9.819 -22.918 1.00 80.38 274 THR A C 1
ATOM 2157 O O . THR A 1 274 ? 8.618 10.656 -22.807 1.00 80.38 274 THR A O 1
ATOM 2160 N N . PRO A 1 275 ? 7.501 8.889 -21.967 1.00 86.12 275 PRO A N 1
ATOM 2161 C CA . PRO A 1 275 ? 8.372 8.743 -20.808 1.00 86.12 275 PRO A CA 1
ATOM 2162 C C . PRO A 1 275 ? 9.708 8.107 -21.208 1.00 86.12 275 PRO A C 1
ATOM 2164 O O . PRO A 1 275 ? 9.740 7.190 -22.033 1.00 86.12 275 PRO A O 1
ATOM 2167 N N . PHE A 1 276 ? 10.790 8.536 -20.564 1.00 90.12 276 PHE A N 1
ATOM 2168 C CA . PHE A 1 276 ? 12.085 7.876 -20.673 1.00 90.12 276 PHE A CA 1
ATOM 2169 C C . PHE A 1 276 ? 12.036 6.539 -19.941 1.00 90.12 276 PHE A C 1
ATOM 2171 O O . PHE A 1 276 ? 11.441 6.436 -18.865 1.00 90.12 276 PHE A O 1
ATOM 2178 N N . LYS A 1 277 ? 12.639 5.506 -20.532 1.00 92.88 277 LYS A N 1
ATOM 2179 C CA . LYS A 1 277 ? 12.666 4.147 -19.986 1.00 92.88 277 LYS A CA 1
ATOM 2180 C C . LYS A 1 277 ? 14.085 3.608 -20.055 1.00 92.88 277 LYS A C 1
ATOM 2182 O O . LYS A 1 277 ? 14.653 3.507 -21.136 1.00 92.88 277 LYS A O 1
ATOM 2187 N N . LEU A 1 278 ? 14.623 3.232 -18.905 1.00 93.06 278 LEU A N 1
ATOM 2188 C CA . LEU A 1 278 ? 15.942 2.632 -18.772 1.00 93.06 278 LEU A CA 1
ATOM 2189 C C . LEU A 1 278 ? 15.803 1.230 -18.193 1.00 93.06 278 LEU A C 1
ATOM 2191 O O . LEU A 1 278 ? 15.069 1.018 -17.228 1.00 93.06 278 LEU A O 1
ATOM 2195 N N . SER A 1 279 ? 16.532 0.294 -18.786 1.00 93.06 279 SER A N 1
ATOM 2196 C CA . SER A 1 279 ? 16.606 -1.097 -18.345 1.00 93.06 279 SER A CA 1
ATOM 2197 C C . SER A 1 279 ? 17.892 -1.276 -17.548 1.00 93.06 279 SER A C 1
ATOM 2199 O O . SER A 1 279 ? 18.971 -0.909 -18.016 1.00 93.06 279 SER A O 1
ATOM 2201 N N . VAL A 1 280 ? 17.776 -1.775 -16.323 1.00 93.56 280 VAL A N 1
ATOM 2202 C CA . VAL A 1 280 ? 18.869 -1.878 -15.355 1.00 93.56 280 VAL A CA 1
ATOM 2203 C C . VAL A 1 280 ? 18.961 -3.331 -14.879 1.00 93.56 280 VAL A C 1
ATOM 2205 O O . VAL A 1 280 ? 17.941 -3.896 -14.495 1.00 93.56 280 VAL A O 1
ATOM 2208 N N . PRO A 1 281 ? 20.142 -3.970 -14.874 1.00 93.00 281 PRO A N 1
ATOM 2209 C CA . PRO A 1 281 ? 20.286 -5.336 -14.370 1.00 93.00 281 PRO A CA 1
ATOM 2210 C C . PRO A 1 281 ? 19.794 -5.482 -12.923 1.00 93.00 281 PRO A C 1
ATOM 2212 O O . PRO A 1 281 ? 20.008 -4.594 -12.101 1.00 93.00 281 PRO A O 1
ATOM 2215 N N . GLY A 1 282 ? 19.175 -6.618 -12.587 1.00 88.00 282 GLY A N 1
ATOM 2216 C CA . GLY A 1 282 ? 18.588 -6.860 -11.260 1.00 88.00 282 GLY A CA 1
ATOM 2217 C C . GLY A 1 282 ? 19.577 -6.878 -10.082 1.00 88.00 282 GLY A C 1
ATOM 2218 O O . GLY A 1 282 ? 19.158 -6.847 -8.925 1.00 88.00 282 GLY A O 1
ATOM 2219 N N . GLU A 1 283 ? 20.880 -6.911 -10.366 1.00 88.69 283 GLU A N 1
ATOM 2220 C CA . GLU A 1 283 ? 21.961 -6.802 -9.378 1.00 88.69 283 GLU A CA 1
ATOM 2221 C C . GLU A 1 283 ? 22.262 -5.349 -8.988 1.00 88.69 283 GLU A C 1
ATOM 2223 O O . GLU A 1 283 ? 22.817 -5.098 -7.920 1.00 88.69 283 GLU A O 1
ATOM 2228 N N . MET A 1 284 ? 21.876 -4.388 -9.831 1.00 90.62 284 MET A N 1
ATOM 2229 C CA . MET A 1 284 ? 22.087 -2.970 -9.577 1.00 90.62 284 MET A CA 1
ATOM 2230 C C . MET A 1 284 ? 20.912 -2.374 -8.802 1.00 90.62 284 MET A C 1
ATOM 2232 O O . MET A 1 284 ? 19.743 -2.615 -9.099 1.00 90.62 284 MET A O 1
ATOM 2236 N N . THR A 1 285 ? 21.244 -1.536 -7.827 1.00 89.75 285 THR A N 1
ATOM 2237 C CA . THR A 1 285 ? 20.289 -0.833 -6.957 1.00 89.75 285 THR A CA 1
ATOM 2238 C C . THR A 1 285 ? 20.408 0.685 -7.067 1.00 89.75 285 THR A C 1
ATOM 2240 O O . THR A 1 285 ? 19.895 1.419 -6.224 1.00 89.75 285 THR A O 1
ATOM 2243 N N . SER A 1 286 ? 21.113 1.171 -8.089 1.00 91.19 286 SER A N 1
ATOM 2244 C CA . SER A 1 286 ? 21.260 2.592 -8.377 1.00 91.19 286 SER A CA 1
ATOM 2245 C C . SER A 1 286 ? 21.385 2.849 -9.875 1.00 91.19 286 SER A C 1
ATOM 2247 O O . SER A 1 286 ? 21.877 2.011 -10.639 1.00 91.19 286 SER A O 1
ATOM 2249 N N . ARG A 1 287 ? 20.922 4.022 -10.313 1.00 92.44 287 ARG A N 1
ATOM 2250 C CA . ARG A 1 287 ? 21.088 4.493 -11.689 1.00 92.44 287 ARG A CA 1
ATOM 2251 C C . ARG A 1 287 ? 21.179 6.012 -11.731 1.00 92.44 287 ARG A C 1
ATOM 2253 O O . ARG A 1 287 ? 20.380 6.712 -11.113 1.00 92.44 287 ARG A O 1
ATOM 2260 N N . ARG A 1 288 ? 22.132 6.507 -12.517 1.00 90.38 288 ARG A N 1
ATOM 2261 C CA . ARG A 1 288 ? 22.221 7.917 -12.886 1.00 90.38 288 ARG A CA 1
ATOM 2262 C C . ARG A 1 288 ? 21.266 8.204 -14.046 1.00 90.38 288 ARG A C 1
ATOM 2264 O O . ARG A 1 288 ? 21.294 7.503 -15.058 1.00 90.38 288 ARG A O 1
ATOM 2271 N N . LEU A 1 289 ? 20.400 9.191 -13.852 1.00 90.31 289 LEU A N 1
ATOM 2272 C CA . LEU A 1 289 ? 19.544 9.789 -14.870 1.00 90.31 289 LEU A CA 1
ATOM 2273 C C . LEU A 1 289 ? 20.286 10.988 -15.453 1.00 90.31 289 LEU A C 1
ATOM 2275 O O . LEU A 1 289 ? 20.883 11.763 -14.703 1.00 90.31 289 LEU A O 1
ATOM 2279 N N . GLU A 1 290 ? 20.250 11.121 -16.769 1.00 88.75 290 GLU A N 1
ATOM 2280 C CA . GLU A 1 290 ? 20.996 12.125 -17.527 1.00 88.75 290 GLU A CA 1
ATOM 2281 C C . GLU A 1 290 ? 20.036 12.940 -18.398 1.00 88.75 290 GLU A C 1
ATOM 2283 O O . GLU A 1 290 ? 18.867 12.570 -18.548 1.00 88.75 290 GLU A O 1
ATOM 2288 N N . GLU A 1 291 ? 20.539 14.054 -18.939 1.00 86.19 291 GLU A N 1
ATOM 2289 C CA . GLU A 1 291 ? 19.805 14.957 -19.840 1.00 86.19 291 GLU A CA 1
ATOM 2290 C C . GLU A 1 291 ? 18.523 15.539 -19.216 1.00 86.19 291 GLU A C 1
ATOM 2292 O O . GLU A 1 291 ? 17.504 15.737 -19.879 1.00 86.19 291 GLU A O 1
ATOM 2297 N N . LEU A 1 292 ? 18.556 15.813 -17.909 1.00 87.75 292 LEU A N 1
ATOM 2298 C CA . LEU A 1 292 ? 17.416 16.383 -17.202 1.00 87.75 292 LEU A CA 1
ATOM 2299 C C . LEU A 1 292 ? 17.404 17.907 -17.335 1.00 87.75 292 LEU A C 1
ATOM 2301 O O . LEU A 1 292 ? 18.376 18.585 -17.017 1.00 87.75 292 LEU A O 1
ATOM 2305 N N . GLU A 1 293 ? 16.261 18.462 -17.732 1.00 87.19 293 GLU A N 1
ATOM 2306 C CA . GLU A 1 293 ? 16.039 19.907 -17.682 1.00 87.19 293 GLU A CA 1
ATOM 2307 C C . GLU A 1 293 ? 16.096 20.443 -16.244 1.00 87.19 293 GLU A C 1
ATOM 2309 O O . GLU A 1 293 ? 15.596 19.808 -15.309 1.00 87.19 293 GLU A O 1
ATOM 2314 N N . ARG A 1 294 ? 16.656 21.645 -16.087 1.00 84.94 294 ARG A N 1
ATOM 2315 C CA . ARG A 1 294 ? 16.774 22.353 -14.804 1.00 84.94 294 ARG A CA 1
ATOM 2316 C C . ARG A 1 294 ? 15.435 22.897 -14.317 1.00 84.94 294 ARG A C 1
ATOM 2318 O O . ARG A 1 294 ? 14.494 23.037 -15.102 1.00 84.94 294 ARG A O 1
ATOM 2325 N N . ASP A 1 295 ? 15.368 23.170 -13.014 1.00 84.56 295 ASP A N 1
ATOM 2326 C CA . ASP A 1 295 ? 14.191 23.708 -12.311 1.00 84.56 295 ASP A CA 1
ATOM 2327 C C . ASP A 1 295 ? 12.869 23.005 -12.691 1.00 84.56 295 ASP A C 1
ATOM 2329 O O . ASP A 1 295 ? 11.798 23.600 -12.812 1.00 84.56 295 ASP A O 1
ATOM 2333 N N . SER A 1 296 ? 12.944 21.697 -12.929 1.00 88.56 296 SER A N 1
ATOM 2334 C CA . SER A 1 296 ? 11.853 20.901 -13.481 1.00 88.56 296 SER A CA 1
ATOM 2335 C C . SER A 1 296 ? 11.489 19.758 -12.548 1.00 88.56 296 SER A C 1
ATOM 2337 O O . SER A 1 296 ? 12.326 19.208 -11.835 1.00 88.56 296 SER A O 1
ATOM 2339 N N . PHE A 1 297 ? 10.213 19.380 -12.566 1.00 88.50 297 PHE A N 1
ATOM 2340 C CA . PHE A 1 297 ? 9.717 18.250 -11.792 1.00 88.50 297 PHE A CA 1
ATOM 2341 C C . PHE A 1 297 ? 9.631 17.004 -12.658 1.00 88.50 297 PHE A C 1
ATOM 2343 O O . PHE A 1 297 ? 9.152 17.045 -13.795 1.00 88.50 297 PHE A O 1
ATOM 2350 N N . TYR A 1 298 ? 10.038 15.883 -12.080 1.00 89.06 298 TYR A N 1
ATOM 2351 C CA . TYR A 1 298 ? 9.998 14.580 -12.715 1.00 89.06 298 TYR A CA 1
ATOM 2352 C C . TYR A 1 298 ? 9.238 13.592 -11.847 1.00 89.06 298 TYR A C 1
ATOM 2354 O O . TYR A 1 298 ? 9.430 13.517 -10.636 1.00 89.06 298 TYR A O 1
ATOM 2362 N N . ASP A 1 299 ? 8.377 12.824 -12.498 1.00 89.25 299 ASP A N 1
ATOM 2363 C CA . ASP A 1 299 ? 7.706 11.666 -11.932 1.00 89.25 299 ASP A CA 1
ATOM 2364 C C . ASP A 1 299 ? 8.519 10.420 -12.282 1.00 89.25 299 ASP A C 1
ATOM 2366 O O . ASP A 1 299 ? 8.599 10.037 -13.451 1.00 89.25 299 ASP A O 1
ATOM 2370 N N . LEU A 1 300 ? 9.160 9.839 -11.273 1.00 89.81 300 LEU A N 1
ATOM 2371 C CA . LEU A 1 300 ? 10.054 8.692 -11.363 1.00 89.81 300 LEU A CA 1
ATOM 2372 C C . LEU A 1 300 ? 9.351 7.445 -10.844 1.00 89.81 300 LEU A C 1
ATOM 2374 O O . LEU A 1 300 ? 8.802 7.440 -9.747 1.00 89.81 300 LEU A O 1
ATOM 2378 N N . THR A 1 301 ? 9.427 6.361 -11.603 1.00 89.69 301 THR A N 1
ATOM 2379 C CA . THR A 1 301 ? 8.957 5.033 -11.219 1.00 89.69 301 THR A CA 1
ATOM 2380 C C . THR A 1 301 ? 10.074 4.019 -11.426 1.00 89.69 301 THR A C 1
ATOM 2382 O O . THR A 1 301 ? 10.639 3.931 -12.510 1.00 89.69 301 THR A O 1
ATOM 2385 N N . VAL A 1 302 ? 10.390 3.236 -10.401 1.00 89.75 302 VAL A N 1
ATOM 2386 C CA . VAL A 1 302 ? 11.295 2.086 -10.495 1.00 89.75 302 VAL A CA 1
ATOM 2387 C C . VAL A 1 302 ? 10.447 0.828 -10.407 1.00 89.75 302 VAL A C 1
ATOM 2389 O O . VAL A 1 302 ? 9.851 0.566 -9.367 1.00 89.75 302 VAL A O 1
ATOM 2392 N N . GLU A 1 303 ? 10.372 0.059 -11.486 1.00 89.50 303 GLU A N 1
ATOM 2393 C CA . GLU A 1 303 ? 9.691 -1.235 -11.542 1.00 89.50 303 GLU A CA 1
ATOM 2394 C C . GLU A 1 303 ? 10.718 -2.357 -11.376 1.00 89.50 303 GLU A C 1
ATOM 2396 O O . GLU A 1 303 ? 11.732 -2.365 -12.062 1.00 89.50 303 GLU A O 1
ATOM 2401 N N . ALA A 1 304 ? 10.466 -3.325 -10.501 1.00 86.81 304 ALA A N 1
ATOM 2402 C CA . ALA A 1 304 ? 11.224 -4.568 -10.449 1.00 86.81 304 ALA A CA 1
ATOM 2403 C C . ALA A 1 304 ? 10.552 -5.613 -11.344 1.00 86.81 304 ALA A C 1
ATOM 2405 O O . ALA A 1 304 ? 9.341 -5.834 -11.241 1.00 86.81 304 ALA A O 1
ATOM 2406 N N . LEU A 1 305 ? 11.334 -6.276 -12.190 1.00 86.06 305 LEU A N 1
ATOM 2407 C CA . LEU A 1 305 ? 10.883 -7.293 -13.128 1.00 86.06 305 LEU A CA 1
ATOM 2408 C C . LEU A 1 305 ? 11.421 -8.670 -12.753 1.00 86.06 305 LEU A C 1
ATOM 2410 O O . LEU A 1 305 ? 12.570 -8.844 -12.344 1.00 86.06 305 LEU A O 1
ATOM 2414 N N . LEU A 1 306 ? 10.569 -9.670 -12.938 1.00 82.00 306 LEU A N 1
ATOM 2415 C CA . LEU A 1 306 ? 10.900 -11.071 -12.762 1.00 82.00 306 LEU A CA 1
ATOM 2416 C C . LEU A 1 306 ? 10.257 -11.871 -13.891 1.00 82.00 306 LEU A C 1
ATOM 2418 O O . LEU A 1 306 ? 9.037 -11.869 -14.024 1.00 82.00 306 LEU A O 1
ATOM 2422 N N . GLY A 1 307 ? 11.064 -12.545 -14.714 1.00 78.00 307 GLY A N 1
ATOM 2423 C CA . GLY A 1 307 ? 10.542 -13.326 -15.844 1.00 78.00 307 GLY A CA 1
ATOM 2424 C C . GLY A 1 307 ? 9.718 -12.485 -16.831 1.00 78.00 307 GLY A C 1
ATOM 2425 O O . GLY A 1 307 ? 8.691 -12.944 -17.315 1.00 78.00 307 GLY A O 1
ATOM 2426 N N . GLY A 1 308 ? 10.118 -11.228 -17.058 1.00 75.50 308 GLY A N 1
ATOM 2427 C CA . GLY A 1 308 ? 9.432 -10.282 -17.949 1.00 75.50 308 GLY A CA 1
ATOM 2428 C C . GLY A 1 308 ? 8.191 -9.596 -17.358 1.00 75.50 308 GLY A C 1
ATOM 2429 O O . GLY A 1 308 ? 7.687 -8.642 -17.948 1.00 75.50 308 GLY A O 1
ATOM 2430 N N . GLY A 1 309 ? 7.711 -10.023 -16.185 1.00 76.50 309 GLY A N 1
ATOM 2431 C CA . GLY A 1 309 ? 6.585 -9.401 -15.486 1.00 76.50 309 GLY A CA 1
ATOM 2432 C C . GLY A 1 309 ? 7.031 -8.416 -14.406 1.00 76.50 309 GLY A C 1
ATOM 2433 O O . GLY A 1 309 ? 7.970 -8.696 -13.664 1.00 76.50 309 GLY A O 1
ATOM 2434 N N . VAL A 1 310 ? 6.333 -7.285 -14.275 1.00 77.62 310 VAL A N 1
ATOM 2435 C CA . VAL A 1 310 ? 6.527 -6.350 -13.153 1.00 77.62 310 VAL A CA 1
ATOM 2436 C C . VAL A 1 310 ? 5.981 -6.984 -11.873 1.00 77.62 310 VAL A C 1
ATOM 2438 O O . VAL A 1 310 ? 4.806 -7.347 -11.817 1.00 77.62 310 VAL A O 1
ATOM 2441 N N . VAL A 1 311 ? 6.830 -7.121 -10.851 1.00 74.25 311 VAL A N 1
ATOM 2442 C CA . VAL A 1 311 ? 6.462 -7.710 -9.549 1.00 74.25 311 VAL A CA 1
ATOM 2443 C C . VAL A 1 311 ? 6.192 -6.666 -8.474 1.00 74.25 311 VAL A C 1
ATOM 2445 O O . VAL A 1 311 ? 5.394 -6.909 -7.573 1.00 74.25 311 VAL A O 1
ATOM 2448 N N . CYS A 1 312 ? 6.841 -5.508 -8.551 1.00 74.88 312 CYS A N 1
ATOM 2449 C CA . CYS A 1 312 ? 6.567 -4.371 -7.684 1.00 74.88 312 CYS A CA 1
ATOM 2450 C C . CYS A 1 312 ? 7.154 -3.096 -8.283 1.00 74.88 312 CYS A C 1
ATOM 2452 O O . CYS A 1 312 ? 8.018 -3.143 -9.158 1.00 74.88 312 CYS A O 1
ATOM 2454 N N . SER A 1 313 ? 6.697 -1.954 -7.787 1.00 80.75 313 SER A N 1
ATOM 2455 C CA . SER A 1 313 ? 7.243 -0.660 -8.163 1.00 80.75 313 SER A CA 1
ATOM 2456 C C . SER A 1 313 ? 7.396 0.267 -6.960 1.00 80.75 313 SER A C 1
ATOM 2458 O O . SER A 1 313 ? 6.781 0.070 -5.902 1.00 80.75 313 SER A O 1
ATOM 2460 N N . ALA A 1 314 ? 8.255 1.263 -7.126 1.00 81.62 314 ALA A N 1
ATOM 2461 C CA . ALA A 1 314 ? 8.358 2.448 -6.292 1.00 81.62 314 ALA A CA 1
ATOM 2462 C C . ALA A 1 314 ? 8.133 3.668 -7.166 1.00 81.62 314 ALA A C 1
ATOM 2464 O O . ALA A 1 314 ? 8.553 3.674 -8.321 1.00 81.62 314 ALA A O 1
ATOM 2465 N N . ARG A 1 315 ? 7.526 4.709 -6.607 1.00 84.31 315 ARG A N 1
ATOM 2466 C CA . ARG A 1 315 ? 7.316 5.973 -7.301 1.00 84.31 315 ARG A CA 1
ATOM 2467 C C . ARG A 1 315 ? 7.782 7.122 -6.424 1.00 84.31 315 ARG A C 1
ATOM 2469 O O . ARG A 1 315 ? 7.555 7.098 -5.218 1.00 84.31 315 ARG A O 1
ATOM 2476 N N . LYS A 1 316 ? 8.424 8.117 -7.022 1.00 84.94 316 LYS A N 1
ATOM 2477 C CA . LYS A 1 316 ? 8.864 9.340 -6.354 1.00 84.94 316 LYS A CA 1
ATOM 2478 C C . LYS A 1 316 ? 8.748 10.503 -7.326 1.00 84.94 316 LYS A C 1
ATOM 2480 O O . LYS A 1 316 ? 9.069 10.359 -8.498 1.00 84.94 316 LYS A O 1
ATOM 2485 N N . ILE A 1 317 ? 8.319 11.655 -6.831 1.00 85.69 317 ILE A N 1
ATOM 2486 C CA . ILE A 1 317 ? 8.457 12.907 -7.570 1.00 85.69 317 ILE A CA 1
ATOM 2487 C C . ILE A 1 317 ? 9.711 13.601 -7.044 1.00 85.69 317 ILE A C 1
ATOM 2489 O O . ILE A 1 317 ? 9.949 13.610 -5.836 1.00 85.69 317 ILE A O 1
ATOM 2493 N N . PHE A 1 318 ? 10.524 14.149 -7.940 1.00 85.75 318 PHE A N 1
ATOM 2494 C CA . PHE A 1 318 ? 11.694 14.940 -7.574 1.00 85.75 318 PHE A CA 1
ATOM 2495 C C . PHE A 1 318 ? 11.774 16.217 -8.404 1.00 85.75 318 PHE A C 1
ATOM 2497 O O . PHE A 1 318 ? 11.197 16.298 -9.491 1.00 85.75 318 PHE A O 1
ATOM 2504 N N . LYS A 1 319 ? 12.491 17.207 -7.875 1.00 86.12 319 LYS A N 1
ATOM 2505 C CA . LYS A 1 319 ? 12.798 18.465 -8.549 1.00 86.12 319 LYS A CA 1
ATOM 2506 C C . LYS A 1 319 ? 14.285 18.494 -8.904 1.00 86.12 319 LYS A C 1
ATOM 2508 O O . LYS A 1 319 ? 15.107 18.092 -8.082 1.00 86.12 319 LYS A O 1
ATOM 2513 N N . THR A 1 320 ? 14.627 18.939 -10.107 1.00 84.62 320 THR A N 1
ATOM 2514 C CA . THR A 1 320 ? 16.013 19.255 -10.476 1.00 84.62 320 THR A CA 1
ATOM 2515 C C . THR A 1 320 ? 16.415 20.617 -9.918 1.00 84.62 320 THR A C 1
ATOM 2517 O O . THR A 1 320 ? 15.588 21.523 -9.795 1.00 84.62 320 THR A O 1
ATOM 2520 N N . ASP A 1 321 ? 17.682 20.748 -9.530 1.00 76.75 321 ASP A N 1
ATOM 2521 C CA . ASP A 1 321 ? 18.177 21.942 -8.849 1.00 76.75 321 ASP A CA 1
ATOM 2522 C C . ASP A 1 321 ? 18.248 23.157 -9.790 1.00 76.75 321 ASP A C 1
ATOM 2524 O O . ASP A 1 321 ? 18.544 23.038 -10.980 1.00 76.75 321 ASP A O 1
ATOM 2528 N N . ASP A 1 322 ? 18.008 24.343 -9.226 1.00 66.19 322 ASP A N 1
ATOM 2529 C CA . ASP A 1 322 ? 18.142 25.647 -9.903 1.00 66.19 322 ASP A CA 1
ATOM 2530 C C . ASP A 1 322 ? 19.488 26.329 -9.585 1.00 66.19 322 ASP A C 1
ATOM 2532 O O . ASP A 1 322 ? 19.783 27.443 -10.014 1.00 66.19 322 ASP A O 1
ATOM 2536 N N . LYS A 1 323 ? 20.361 25.682 -8.799 1.00 54.62 323 LYS A N 1
ATOM 2537 C CA . LYS A 1 323 ? 21.651 26.277 -8.434 1.00 54.62 323 LYS A CA 1
ATOM 2538 C C . LYS A 1 323 ? 22.597 26.256 -9.630 1.00 54.62 323 LYS A C 1
ATOM 2540 O O . LYS A 1 323 ? 23.445 25.380 -9.771 1.00 54.62 323 LYS A O 1
ATOM 2545 N N . GLY A 1 324 ? 22.488 27.288 -10.462 1.00 46.12 324 GLY A N 1
ATOM 2546 C CA . GLY A 1 324 ? 23.562 27.704 -11.344 1.00 46.12 324 GLY A CA 1
ATOM 2547 C C . GLY A 1 324 ? 24.852 27.798 -10.536 1.00 46.12 324 GLY A C 1
ATOM 2548 O O . GLY A 1 324 ? 24.872 28.362 -9.439 1.00 46.12 324 GLY A O 1
ATOM 2549 N N . ILE A 1 325 ? 25.921 27.207 -11.070 1.00 43.12 325 ILE A N 1
ATOM 2550 C CA . ILE A 1 325 ? 27.279 27.325 -10.543 1.00 43.12 325 ILE A CA 1
ATOM 2551 C C . ILE A 1 325 ? 27.507 28.804 -10.218 1.00 43.12 325 ILE A C 1
ATOM 2553 O O . ILE A 1 325 ? 27.603 29.633 -11.127 1.00 43.12 325 ILE A O 1
ATOM 2557 N N . LYS A 1 326 ? 27.584 29.156 -8.928 1.00 41.59 326 LYS A N 1
ATOM 2558 C CA . LYS A 1 326 ? 28.163 30.436 -8.525 1.00 41.59 326 LYS A CA 1
ATOM 2559 C C . LYS A 1 326 ? 29.614 30.373 -8.984 1.00 41.59 326 LYS A C 1
ATOM 2561 O O . LYS A 1 326 ? 30.454 29.822 -8.281 1.00 41.59 326 LYS A O 1
ATOM 2566 N N . ARG A 1 327 ? 29.900 30.879 -10.188 1.00 38.78 327 ARG A N 1
ATOM 2567 C CA . ARG A 1 327 ? 31.269 31.161 -10.618 1.00 38.78 327 ARG A CA 1
ATOM 2568 C C . ARG A 1 327 ? 31.843 32.094 -9.561 1.00 38.78 327 ARG A C 1
ATOM 2570 O O . ARG A 1 327 ? 31.418 33.243 -9.453 1.00 38.78 327 ARG A O 1
ATOM 2577 N N . SER A 1 328 ? 32.743 31.571 -8.737 1.00 37.38 328 SER A N 1
ATOM 2578 C CA . SER A 1 328 ? 33.587 32.374 -7.869 1.00 37.38 328 SER A CA 1
ATOM 2579 C C . SER A 1 328 ? 34.310 33.378 -8.761 1.00 37.38 328 SER A C 1
ATOM 2581 O O . SER A 1 328 ? 35.123 32.989 -9.597 1.00 37.38 328 SER A O 1
ATOM 2583 N N 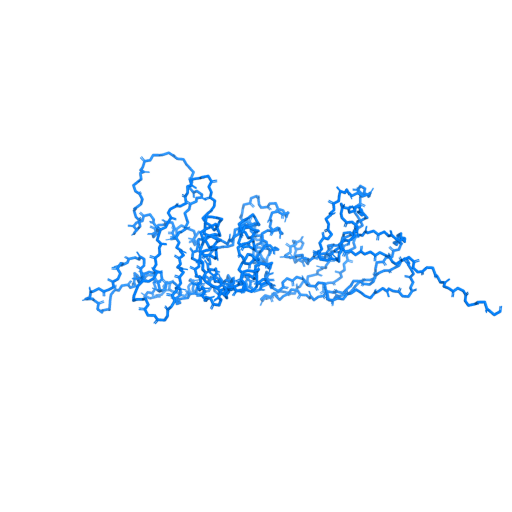. ARG A 1 329 ? 33.957 34.660 -8.635 1.00 36.75 329 ARG A N 1
ATOM 2584 C CA . ARG A 1 329 ? 34.775 35.751 -9.160 1.00 36.75 329 ARG A CA 1
ATOM 2585 C C . ARG A 1 329 ? 36.078 35.753 -8.361 1.00 36.75 329 ARG A C 1
ATOM 2587 O O . ARG A 1 329 ? 36.070 36.154 -7.201 1.00 36.75 329 ARG A O 1
ATOM 2594 N N . THR A 1 330 ? 37.134 35.227 -8.965 1.00 40.50 330 THR A N 1
ATOM 2595 C CA . THR A 1 330 ? 38.496 35.750 -8.801 1.00 40.50 330 THR A CA 1
ATOM 2596 C C . THR A 1 330 ? 38.625 36.997 -9.651 1.00 40.50 330 THR A C 1
ATOM 2598 O O . THR A 1 330 ? 38.197 36.918 -10.826 1.00 40.50 330 THR A O 1
#

pLDDT: mean 70.62, std 19.13, range [31.28, 94.88]

Organism: NCBI:txid370345

Foldseek 3Di:
DLVVVVVVLCCPQVDDDDDDDDDDPADDWWKFKDWDPPDPDTTDTDDDPPVDHRLLVVLVVLLVCLVPDAAATEIEMEAEEAEADFLVSLVSNVVSLVSNVVSNYHYAAEYEYAYYDLAFFVVCLVVVHDRPDPRDPVRNQSSLVSLLVCVVSNYHYAYDAPVNVVCCQCCRNPPDDDDDPDDRDDVCCVDDNVVVVNVVRVSVRQRNQLSNQFWAFDDWDQPPDLFKIKTFTDAGDDDPDFQQKKKKKKFWFDFPDPPDDQVDTDTPGTPDPDIDIDIGGSVDGMDMDGRHDAQTKMWIKIFGDDNNDTNGIDIGIDHGYPDDPPPPDD

Secondary structure (DSSP, 8-state):
-HHHHHHHHHHHHS-------S-------EEEEE-STT-S--EE--PPPTTS-HHHHHHHHHHHHHHHSPTT-EEEEEEEEEEPPPHHHHHHHHHHHHHHHHTT-EEEEEEEEEE-SS---HHHHHTTPPPSS---HHHHHHHHHHHHHHHHTT-EEEE--HHHHHHHHHHHTTSS--S--S--S-TTTSSTTHHHHHHHHHHHHHHHHHHHH--EEEEEEE-SSTT-EEEEEEPP--SS----EEEEEEEEEEES-SSS-GGG--EEEES-SS-EEEEEETT--EEEE-SPPTT-EEEEEEEEEETTEEEEEEEEEEE-----------

Radius of gyration: 23.66 Å; chains: 1; bounding box: 71×70×56 Å

InterPro domains:
  IPR003961 Fibronectin type III [cd00063] (213-310)
  IPR013783 Immunoglobulin-like fold [G3DSA:2.60.40.10] (213-329)
  IPR036116 Fibronectin type III superfamily [SSF49265] (222-309)